Protein AF-S4GTV1-F1 (afdb_monomer_lite)

Secondary structure (DSSP, 8-state):
---------SS-SS-PPPS----------SEE--TT-SS-EE-HHHHHHHHHHHHHHHHHHHHHHHT--GGG-S------SSHHHHHHHHHHHHHHHS----SSS-------S-PPPHHHHHHHHHHHHHHHHHHHHH---TTHHHHHHHHHHHHHHHHHHS-SS--------------------------TT--

Structure (mmCIF, N/CA/C/O backbone):
data_AF-S4GTV1-F1
#
_entry.id   AF-S4GTV1-F1
#
loop_
_atom_site.group_PDB
_atom_site.id
_atom_site.type_symbol
_atom_site.label_atom_id
_atom_site.label_alt_id
_atom_site.label_comp_id
_atom_site.label_asym_id
_atom_site.label_entity_id
_atom_site.label_seq_id
_atom_site.pdbx_PDB_ins_code
_atom_site.Cartn_x
_atom_site.Cartn_y
_atom_site.Cartn_z
_atom_site.occupancy
_atom_site.B_iso_or_equiv
_atom_site.auth_seq_id
_atom_site.auth_comp_id
_atom_site.auth_asym_id
_atom_site.auth_atom_id
_atom_site.pdbx_PDB_model_num
ATOM 1 N N . ALA A 1 1 ? 9.821 -15.023 -3.460 1.00 81.94 1 ALA A N 1
ATOM 2 C CA . ALA A 1 1 ? 8.689 -15.322 -4.367 1.00 81.94 1 ALA A CA 1
ATOM 3 C C . ALA A 1 1 ? 7.619 -16.058 -3.576 1.00 81.94 1 ALA A C 1
ATOM 5 O O . ALA A 1 1 ? 7.978 -16.842 -2.707 1.00 81.94 1 ALA A O 1
ATOM 6 N N . GLY A 1 2 ? 6.341 -15.798 -3.843 1.00 91.31 2 GLY A N 1
ATOM 7 C CA . GLY A 1 2 ? 5.223 -16.371 -3.095 1.00 91.31 2 GLY A CA 1
ATOM 8 C C . GLY A 1 2 ? 3.892 -16.066 -3.776 1.00 91.31 2 GLY A C 1
ATOM 9 O O . GLY A 1 2 ? 3.866 -15.358 -4.782 1.00 91.31 2 GLY A O 1
ATOM 10 N N . ALA A 1 3 ? 2.810 -16.613 -3.232 1.00 94.94 3 ALA A N 1
ATOM 11 C CA . ALA A 1 3 ? 1.454 -16.414 -3.725 1.00 94.94 3 ALA A CA 1
ATOM 12 C C . ALA A 1 3 ? 0.484 -16.288 -2.546 1.00 94.94 3 ALA A C 1
ATOM 14 O O . ALA A 1 3 ? 0.717 -16.867 -1.486 1.00 94.94 3 ALA A O 1
ATOM 15 N N . VAL A 1 4 ? -0.607 -15.556 -2.761 1.00 94.94 4 VAL A N 1
ATOM 16 C CA . VAL A 1 4 ? -1.732 -15.458 -1.829 1.00 94.94 4 VAL A CA 1
ATOM 17 C C . VAL A 1 4 ? -2.981 -15.940 -2.557 1.00 94.94 4 VAL A C 1
ATOM 19 O O . VAL A 1 4 ? -3.227 -15.538 -3.693 1.00 94.94 4 VAL A O 1
ATOM 22 N N . ALA A 1 5 ? -3.753 -16.812 -1.913 1.00 96.25 5 ALA A N 1
ATOM 23 C CA . ALA A 1 5 ? -5.043 -17.273 -2.407 1.00 96.25 5 ALA A CA 1
ATOM 24 C C . ALA A 1 5 ? -6.154 -16.685 -1.533 1.00 96.25 5 ALA A C 1
ATOM 26 O O . ALA A 1 5 ? -6.068 -16.742 -0.308 1.00 96.25 5 ALA A O 1
ATOM 27 N N . MET A 1 6 ? -7.191 -16.135 -2.163 1.00 94.69 6 MET A N 1
ATOM 28 C CA . MET A 1 6 ? -8.341 -15.545 -1.476 1.00 94.69 6 MET A CA 1
ATOM 29 C C . MET A 1 6 ? -9.624 -16.257 -1.891 1.00 94.69 6 MET A C 1
ATOM 31 O O . MET A 1 6 ? -9.857 -16.480 -3.080 1.00 94.69 6 MET A O 1
ATOM 35 N N . LEU A 1 7 ? -10.463 -16.591 -0.911 1.00 96.62 7 LEU A N 1
ATOM 36 C CA . LEU A 1 7 ? -11.828 -17.045 -1.152 1.00 96.62 7 LEU A CA 1
ATOM 37 C C . LEU A 1 7 ? -12.752 -15.826 -1.185 1.00 96.62 7 LEU A C 1
ATOM 39 O O . LEU A 1 7 ? -12.848 -15.104 -0.196 1.00 96.62 7 LEU A O 1
ATOM 43 N N . VAL A 1 8 ? -13.444 -15.629 -2.305 1.00 95.94 8 VAL A N 1
ATOM 44 C CA . VAL A 1 8 ? -14.457 -14.580 -2.466 1.00 95.94 8 VAL A CA 1
ATOM 45 C C . VAL A 1 8 ? -15.837 -15.218 -2.352 1.00 95.94 8 VAL A C 1
ATOM 47 O O . VAL A 1 8 ? -16.123 -16.208 -3.026 1.00 95.94 8 VAL A O 1
ATOM 50 N N . SER A 1 9 ? -16.686 -14.669 -1.487 1.00 96.19 9 SER A N 1
ATOM 51 C CA . SER A 1 9 ? -18.029 -15.188 -1.215 1.00 96.19 9 SER A CA 1
ATOM 52 C C . SER A 1 9 ? -18.996 -14.067 -0.850 1.00 96.19 9 SER A C 1
ATOM 54 O O . SER A 1 9 ? -18.567 -13.054 -0.308 1.00 96.19 9 SER A O 1
ATOM 56 N N . GLU A 1 10 ? -20.295 -14.295 -1.056 1.00 96.00 10 GLU A N 1
ATOM 57 C CA . GLU A 1 10 ? -21.376 -13.366 -0.674 1.00 96.00 10 GLU A CA 1
ATOM 58 C C . GLU A 1 10 ? -21.410 -13.059 0.833 1.00 96.00 10 GLU A C 1
ATOM 60 O O . GLU A 1 10 ? -21.752 -11.949 1.219 1.00 96.00 10 GLU A O 1
ATOM 65 N N . ASN A 1 11 ? -20.990 -14.012 1.674 1.00 95.38 11 ASN A N 1
ATOM 66 C CA . ASN A 1 11 ? -20.880 -13.850 3.127 1.00 95.38 11 ASN A CA 1
ATOM 67 C C . ASN A 1 11 ? -19.397 -13.758 3.543 1.00 95.38 11 ASN A C 1
ATOM 69 O O . ASN A 1 11 ? -18.827 -14.769 3.976 1.00 95.38 11 ASN A O 1
ATOM 73 N N . PRO A 1 12 ? -18.722 -12.608 3.347 1.00 94.94 12 PRO A N 1
ATOM 74 C CA . PRO A 1 12 ? -17.320 -12.455 3.717 1.00 94.94 12 PRO A CA 1
ATOM 75 C C . PRO A 1 12 ? -17.143 -12.561 5.237 1.00 94.94 12 PRO A C 1
ATOM 77 O O . PRO A 1 12 ? -17.911 -11.990 6.001 1.00 94.94 12 PRO A O 1
ATOM 80 N N . ARG A 1 13 ? -16.110 -13.288 5.682 1.00 92.25 13 ARG A N 1
ATOM 81 C CA . ARG A 1 13 ? -15.786 -13.470 7.116 1.00 92.25 13 ARG A CA 1
ATOM 82 C C . ARG A 1 13 ? -14.584 -12.662 7.600 1.00 92.25 13 ARG A C 1
ATOM 84 O O . ARG A 1 13 ? -14.262 -12.710 8.776 1.00 92.25 13 ARG A O 1
ATOM 91 N N . VAL A 1 14 ? -13.865 -12.031 6.675 1.00 90.38 14 VAL A N 1
ATOM 92 C CA . VAL A 1 14 ? -12.590 -11.356 6.960 1.00 90.38 14 VAL A CA 1
ATOM 93 C C . VAL A 1 14 ? -12.662 -9.892 6.560 1.00 90.38 14 VAL A C 1
ATOM 95 O O . VAL A 1 14 ? -12.358 -9.024 7.362 1.00 90.38 14 VAL A O 1
ATOM 98 N N . LEU A 1 15 ? -13.059 -9.621 5.316 1.00 90.19 15 LEU A N 1
ATOM 99 C CA . LEU A 1 15 ? -13.106 -8.273 4.768 1.00 90.19 15 LEU A CA 1
ATOM 100 C C . LEU A 1 15 ? -14.311 -8.144 3.840 1.00 90.19 15 LEU A C 1
ATOM 102 O O . LEU A 1 15 ? -14.449 -8.930 2.898 1.00 90.19 15 LEU A O 1
ATOM 106 N N . GLN A 1 16 ? -15.149 -7.143 4.093 1.00 94.12 16 GLN A N 1
ATOM 107 C CA . GLN A 1 16 ? -16.155 -6.677 3.148 1.00 94.12 16 GLN A CA 1
ATOM 108 C C . GLN A 1 16 ? -15.535 -5.609 2.240 1.00 94.12 16 GLN A C 1
ATOM 110 O O . GLN A 1 16 ? -14.774 -4.762 2.697 1.00 94.12 16 GLN A O 1
ATOM 115 N N . ILE A 1 17 ? -15.837 -5.670 0.943 1.00 91.31 17 ILE A N 1
ATOM 116 C CA . ILE A 1 17 ? -15.385 -4.669 -0.027 1.00 91.31 17 ILE A CA 1
ATOM 117 C C . ILE A 1 17 ? -16.511 -3.654 -0.216 1.00 91.31 17 ILE A C 1
ATOM 119 O O . ILE A 1 17 ? -17.622 -4.030 -0.598 1.00 91.31 17 ILE A O 1
ATOM 123 N N . ASN A 1 18 ? -16.215 -2.385 0.045 1.00 92.44 18 ASN A N 1
ATOM 124 C CA . ASN A 1 18 ? -17.139 -1.278 -0.163 1.00 92.44 18 ASN A CA 1
ATOM 125 C C . ASN A 1 18 ? -17.172 -0.838 -1.635 1.00 92.44 18 ASN A C 1
ATOM 127 O O . ASN A 1 18 ? -16.291 -1.164 -2.432 1.00 92.44 18 ASN A O 1
ATOM 131 N N . ASN A 1 19 ? -18.211 -0.085 -2.003 1.00 93.12 19 ASN A N 1
ATOM 132 C CA . ASN A 1 19 ? -18.378 0.478 -3.345 1.00 93.12 19 ASN A CA 1
ATOM 133 C C . ASN A 1 19 ? -17.973 1.965 -3.392 1.00 93.12 19 ASN A C 1
ATOM 135 O O . ASN A 1 19 ? -18.730 2.802 -3.876 1.00 93.12 19 ASN A O 1
ATOM 139 N N . ASP A 1 20 ? -16.799 2.279 -2.847 1.00 93.62 20 ASP A N 1
ATOM 140 C CA . ASP A 1 20 ? -16.247 3.629 -2.628 1.00 93.62 20 ASP A CA 1
ATOM 141 C C . ASP A 1 20 ? -14.838 3.799 -3.240 1.00 93.62 20 ASP A C 1
ATOM 143 O O . ASP A 1 20 ? -14.109 4.752 -2.953 1.00 93.62 20 ASP A O 1
ATOM 147 N N . SER A 1 21 ? -14.431 2.859 -4.102 1.00 92.06 21 SER A N 1
ATOM 148 C CA . SER A 1 21 ? -13.063 2.778 -4.608 1.00 92.06 21 SER A CA 1
ATOM 149 C C . SER A 1 21 ? -12.688 3.962 -5.501 1.00 92.06 21 SER A C 1
ATOM 151 O O . SER A 1 21 ? -13.352 4.236 -6.505 1.00 92.06 21 SER A O 1
ATOM 153 N N . VAL A 1 22 ? -11.534 4.567 -5.219 1.00 94.75 22 VAL A N 1
ATOM 154 C CA . VAL A 1 22 ? -10.923 5.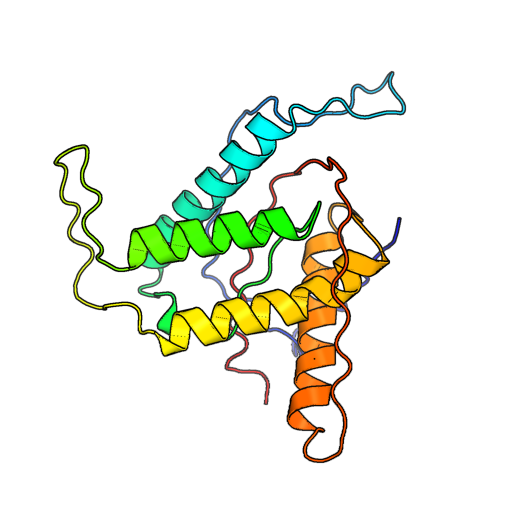609 -6.047 1.00 94.75 22 VAL A CA 1
ATOM 155 C C . VAL A 1 22 ? -9.672 5.080 -6.737 1.00 94.75 22 VAL A C 1
ATOM 157 O O . VAL A 1 22 ? -8.807 4.465 -6.118 1.00 94.75 22 VAL A O 1
ATOM 160 N N . VAL A 1 23 ? -9.551 5.360 -8.037 1.00 94.25 23 VAL A N 1
ATOM 161 C CA . VAL A 1 23 ? -8.440 4.885 -8.872 1.00 94.25 23 VAL A CA 1
ATOM 162 C C . VAL A 1 23 ? -7.716 6.054 -9.535 1.00 94.25 23 VAL A C 1
ATOM 164 O O . VAL A 1 23 ? -8.338 7.016 -10.001 1.00 94.25 23 VAL A O 1
ATOM 167 N N . LYS A 1 24 ? -6.388 5.934 -9.625 1.00 92.88 24 LYS A N 1
ATOM 168 C CA . LYS A 1 24 ? -5.514 6.796 -10.422 1.00 92.88 24 LYS A CA 1
ATOM 169 C C . LYS A 1 24 ? -4.574 5.937 -11.264 1.00 92.88 24 LYS A C 1
ATOM 171 O O . LYS A 1 24 ? -3.990 4.984 -10.764 1.00 92.88 24 LYS A O 1
ATOM 176 N N . SER A 1 25 ? -4.402 6.306 -12.530 1.00 94.56 25 SER A N 1
ATOM 177 C CA . SER A 1 25 ? -3.405 5.719 -13.427 1.00 94.56 25 SER A CA 1
ATOM 178 C C . SER A 1 25 ? -2.636 6.823 -14.149 1.00 94.56 25 SER A C 1
ATOM 180 O O . SER A 1 25 ? -3.157 7.918 -14.365 1.00 94.56 25 SER A O 1
ATOM 182 N N . ALA A 1 26 ? -1.374 6.554 -14.475 1.00 91.88 26 ALA A N 1
ATOM 183 C CA . ALA A 1 26 ? -0.526 7.467 -15.229 1.00 91.88 26 ALA A CA 1
ATOM 184 C C . ALA A 1 26 ? 0.495 6.678 -16.052 1.00 91.88 26 ALA A C 1
ATOM 186 O O . ALA A 1 26 ? 0.974 5.629 -15.622 1.00 91.88 26 ALA A O 1
ATOM 187 N N . GLU A 1 27 ? 0.853 7.204 -17.220 1.00 94.75 27 GLU A N 1
ATOM 188 C CA . GLU A 1 27 ? 1.947 6.665 -18.020 1.00 94.75 27 GLU A CA 1
ATOM 189 C C . GLU A 1 27 ? 3.284 7.118 -17.423 1.00 94.75 27 GLU A C 1
ATOM 191 O O . GLU A 1 27 ? 3.710 8.262 -17.589 1.00 94.75 27 GLU A O 1
ATOM 196 N N . ILE A 1 28 ? 3.942 6.217 -16.695 1.00 92.75 28 ILE A N 1
ATOM 197 C CA . ILE A 1 28 ? 5.240 6.466 -16.072 1.00 92.75 28 ILE A CA 1
ATOM 198 C C . ILE A 1 28 ? 6.225 5.353 -16.431 1.00 92.75 28 ILE A C 1
ATOM 200 O O . ILE A 1 28 ? 5.877 4.181 -16.513 1.00 92.75 28 ILE A O 1
ATOM 204 N N . GLN A 1 29 ? 7.482 5.731 -16.663 1.00 92.19 29 GLN A N 1
ATOM 205 C CA . GLN A 1 29 ? 8.577 4.798 -16.946 1.00 92.19 29 GLN A CA 1
ATOM 206 C C . GLN A 1 29 ? 9.471 4.654 -15.715 1.00 92.19 29 GLN A C 1
ATOM 208 O O . GLN A 1 29 ? 10.645 5.037 -15.722 1.00 92.19 29 GLN A O 1
ATOM 213 N N . ASP A 1 30 ? 8.895 4.183 -14.617 1.00 93.81 30 ASP A N 1
ATOM 214 C CA . ASP A 1 30 ? 9.596 3.991 -13.352 1.00 93.81 30 ASP A CA 1
ATOM 215 C C . ASP A 1 30 ? 10.053 2.538 -13.155 1.00 93.81 30 ASP A C 1
ATOM 217 O O . ASP A 1 30 ? 11.172 2.315 -12.682 1.00 93.81 30 ASP A O 1
ATOM 221 N N . PHE A 1 31 ? 9.242 1.571 -13.591 1.00 92.56 31 PHE A N 1
ATOM 222 C CA . PHE A 1 31 ? 9.540 0.144 -13.551 1.00 92.56 31 PHE A CA 1
ATOM 223 C C . PHE A 1 31 ? 8.939 -0.605 -14.741 1.00 92.56 31 PHE A C 1
ATOM 225 O O . PHE A 1 31 ? 7.742 -0.533 -14.999 1.00 92.56 31 PHE A O 1
ATOM 232 N N . TRP A 1 32 ? 9.759 -1.359 -15.472 1.00 93.94 32 TRP A N 1
ATOM 233 C CA . TRP A 1 32 ? 9.279 -2.196 -16.572 1.00 93.94 32 TRP A CA 1
ATOM 234 C C . TRP A 1 32 ? 10.237 -3.353 -16.846 1.00 93.94 32 TRP A C 1
ATOM 236 O O . TRP A 1 32 ? 11.425 -3.294 -16.533 1.00 93.94 32 TRP A O 1
ATOM 246 N N . ARG A 1 33 ? 9.734 -4.419 -17.472 1.00 95.31 33 ARG A N 1
ATOM 247 C CA . ARG A 1 33 ? 10.559 -5.546 -17.919 1.00 95.31 33 ARG A CA 1
ATOM 248 C C . ARG A 1 33 ? 10.321 -5.811 -19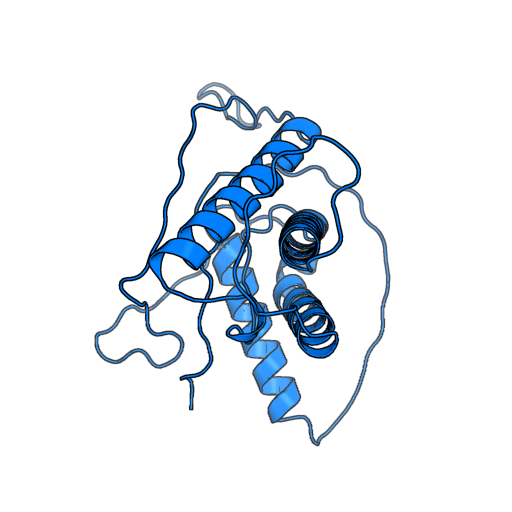.404 1.00 95.31 33 ARG A C 1
ATOM 250 O O . ARG A 1 33 ? 9.279 -6.366 -19.751 1.00 95.31 33 ARG A O 1
ATOM 257 N N . PRO A 1 34 ? 11.262 -5.440 -20.289 1.00 94.88 34 PRO A N 1
ATOM 258 C CA . PRO A 1 34 ? 11.183 -5.812 -21.695 1.00 94.88 34 PRO A CA 1
ATOM 259 C C . PRO A 1 34 ? 11.124 -7.335 -21.867 1.00 94.88 34 PRO A C 1
ATOM 261 O O . PRO A 1 34 ? 11.751 -8.081 -21.117 1.00 94.88 34 PRO A O 1
ATOM 264 N N . VAL A 1 35 ? 10.409 -7.804 -22.891 1.00 94.44 35 VAL A N 1
ATOM 265 C CA . VAL A 1 35 ? 10.146 -9.242 -23.110 1.00 94.44 35 VAL A CA 1
ATOM 266 C C . VAL A 1 35 ? 11.435 -10.058 -23.293 1.00 94.44 35 VAL A C 1
ATOM 268 O O . VAL A 1 35 ? 11.491 -11.227 -22.925 1.00 94.44 35 VAL A O 1
ATOM 271 N N . TYR A 1 36 ? 12.486 -9.424 -23.816 1.00 93.25 36 TYR A N 1
ATOM 272 C CA . TYR A 1 36 ? 13.800 -10.018 -24.072 1.00 93.25 36 TYR A CA 1
ATOM 273 C C . TYR A 1 36 ? 14.765 -9.955 -22.873 1.00 93.25 36 TYR A C 1
ATOM 275 O O . TYR A 1 36 ? 15.923 -10.344 -23.006 1.00 93.25 36 TYR A O 1
ATOM 283 N N . GLN A 1 37 ? 14.329 -9.455 -21.711 1.00 94.50 37 GLN A N 1
ATOM 284 C CA . GLN A 1 37 ? 15.135 -9.414 -20.489 1.00 94.50 37 GLN A CA 1
ATOM 285 C C . GLN A 1 37 ? 14.492 -10.255 -19.384 1.00 94.50 37 GLN A C 1
ATOM 287 O O . GLN A 1 37 ? 13.291 -10.170 -19.122 1.00 94.50 37 GLN A O 1
ATOM 292 N N . SER A 1 38 ? 15.304 -11.065 -18.704 1.00 91.25 38 SER A N 1
ATOM 293 C CA . SER A 1 38 ? 14.888 -11.815 -17.511 1.00 91.25 38 SER A CA 1
ATOM 294 C C . SER A 1 38 ? 14.840 -10.939 -16.257 1.00 91.25 38 SER A C 1
ATOM 296 O O . SER A 1 38 ? 14.119 -11.259 -15.316 1.00 91.25 38 SER A O 1
ATOM 298 N N . THR A 1 39 ? 15.562 -9.819 -16.254 1.00 93.06 39 THR A N 1
ATOM 299 C CA . THR A 1 39 ? 15.601 -8.839 -15.167 1.00 93.06 39 THR A CA 1
ATOM 300 C C . THR A 1 39 ? 14.820 -7.584 -15.540 1.00 93.06 39 THR A C 1
ATOM 302 O O . THR A 1 39 ? 14.758 -7.190 -16.703 1.00 93.06 39 THR A O 1
ATOM 305 N N . ALA A 1 40 ? 14.184 -6.966 -14.547 1.00 91.81 40 ALA A N 1
ATOM 306 C CA . ALA A 1 40 ? 13.454 -5.722 -14.741 1.00 91.81 40 ALA A CA 1
ATOM 307 C C . ALA A 1 40 ? 14.386 -4.502 -14.693 1.00 91.81 40 ALA A C 1
ATOM 309 O O . ALA A 1 40 ? 15.416 -4.512 -14.017 1.00 91.81 40 ALA A O 1
ATOM 310 N N . LEU A 1 41 ? 13.989 -3.441 -15.389 1.00 92.44 41 LEU A N 1
ATOM 311 C CA . LEU A 1 41 ? 14.616 -2.127 -15.351 1.00 92.44 41 LEU A CA 1
ATOM 312 C C . LEU A 1 41 ? 13.848 -1.251 -14.359 1.00 92.44 41 LEU A C 1
ATOM 314 O O . LEU A 1 41 ? 12.620 -1.186 -14.402 1.00 92.44 41 LEU A O 1
ATOM 318 N N . ALA A 1 42 ? 14.572 -0.588 -13.456 1.00 91.25 42 ALA A N 1
ATOM 319 C CA . ALA A 1 42 ? 13.976 0.191 -12.376 1.00 91.25 42 ALA A CA 1
ATOM 320 C C . ALA A 1 42 ? 14.684 1.534 -12.180 1.00 91.25 42 ALA A C 1
ATOM 322 O O . ALA A 1 42 ? 15.909 1.607 -12.076 1.00 91.25 42 ALA A O 1
ATOM 323 N N . ARG A 1 43 ? 13.896 2.601 -12.035 1.00 92.88 43 ARG A N 1
ATOM 324 C CA . ARG A 1 43 ? 14.343 3.920 -11.577 1.00 92.88 43 ARG A CA 1
ATOM 325 C C . ARG A 1 43 ? 13.917 4.114 -10.123 1.00 92.88 43 ARG A C 1
ATOM 327 O O . ARG A 1 43 ? 13.018 4.895 -9.840 1.00 92.88 43 ARG A O 1
ATOM 334 N N . GLY A 1 44 ? 14.559 3.406 -9.189 1.00 89.88 44 GLY A N 1
ATOM 335 C CA . GLY A 1 44 ? 14.073 3.247 -7.805 1.00 89.88 44 GLY A CA 1
ATOM 336 C C . GLY A 1 44 ? 13.694 4.543 -7.067 1.00 89.88 44 GLY A C 1
ATOM 337 O O . GLY A 1 44 ? 12.634 4.602 -6.444 1.00 89.88 44 GLY A O 1
ATOM 338 N N . LYS A 1 45 ? 14.507 5.609 -7.174 1.00 91.69 45 LYS A N 1
ATOM 339 C CA . LYS A 1 45 ? 14.176 6.922 -6.577 1.00 91.69 45 LYS A CA 1
ATOM 340 C C . LYS A 1 45 ? 12.904 7.516 -7.186 1.00 91.69 45 LYS A C 1
ATOM 342 O O . LYS A 1 45 ? 11.980 7.848 -6.455 1.00 91.69 45 LYS A O 1
ATOM 347 N N . PHE A 1 46 ? 12.843 7.561 -8.516 1.00 93.81 46 PHE A N 1
ATOM 348 C CA . PHE A 1 46 ? 11.687 8.067 -9.251 1.00 93.81 46 PHE A CA 1
ATOM 349 C C . PHE A 1 46 ? 10.426 7.236 -8.969 1.00 93.81 46 PHE A C 1
ATOM 351 O O . PHE A 1 46 ? 9.386 7.809 -8.678 1.00 93.81 46 PHE A O 1
ATOM 358 N N . SER A 1 47 ? 10.531 5.903 -8.944 1.00 92.62 47 SER A N 1
ATOM 359 C CA . SER A 1 47 ? 9.429 4.994 -8.584 1.00 92.62 47 SER A CA 1
ATOM 360 C C . SER A 1 47 ? 8.906 5.260 -7.167 1.00 92.62 47 SER A C 1
ATOM 362 O O . SER A 1 47 ? 7.701 5.308 -6.935 1.00 92.62 47 SER A O 1
ATOM 364 N N . THR A 1 48 ? 9.808 5.548 -6.222 1.00 93.00 48 THR A N 1
ATOM 365 C CA . THR A 1 48 ? 9.425 5.921 -4.851 1.00 93.00 48 THR A CA 1
ATOM 366 C C . THR A 1 48 ? 8.680 7.253 -4.798 1.00 93.00 48 THR A C 1
ATOM 368 O O . THR A 1 48 ? 7.667 7.357 -4.112 1.00 93.00 48 THR A O 1
ATOM 371 N N . GLU A 1 49 ? 9.154 8.263 -5.526 1.00 94.62 49 GLU A N 1
ATO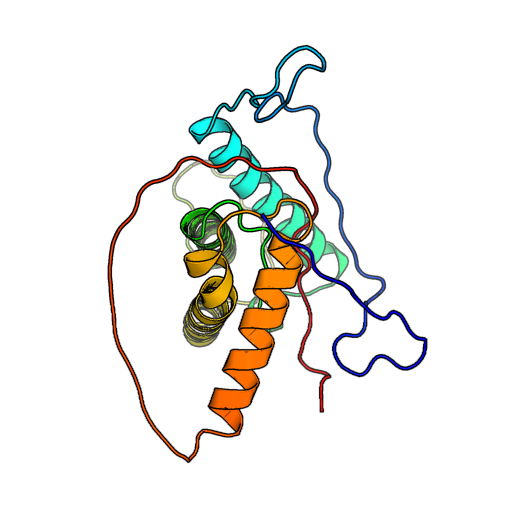M 372 C CA . GLU A 1 49 ? 8.489 9.567 -5.610 1.00 94.62 49 GLU A CA 1
ATOM 373 C C . GLU A 1 49 ? 7.105 9.465 -6.259 1.00 94.62 49 GLU A C 1
ATOM 375 O O . GLU A 1 49 ? 6.153 10.044 -5.742 1.00 94.62 49 GLU A O 1
ATOM 380 N N . GLN A 1 50 ? 6.977 8.713 -7.359 1.00 95.00 50 GLN A N 1
ATOM 381 C CA . GLN A 1 50 ? 5.691 8.522 -8.034 1.00 95.00 50 GLN A CA 1
ATOM 382 C C . GLN A 1 50 ? 4.686 7.791 -7.146 1.00 95.00 50 GLN A C 1
ATOM 384 O O . GLN A 1 50 ? 3.535 8.203 -7.086 1.00 95.00 50 GLN A O 1
ATOM 389 N N . TYR A 1 51 ? 5.114 6.769 -6.404 1.00 94.81 51 TYR A N 1
ATOM 390 C CA . TYR A 1 51 ? 4.235 6.056 -5.477 1.00 94.81 51 TYR A CA 1
ATOM 391 C C . TYR A 1 51 ? 3.703 6.943 -4.351 1.00 94.81 51 TYR A C 1
ATOM 393 O O . TYR A 1 51 ? 2.513 6.900 -4.060 1.00 94.81 51 TYR A O 1
ATOM 401 N N . ILE A 1 52 ? 4.567 7.755 -3.725 1.00 95.25 52 ILE A N 1
ATOM 402 C CA . ILE A 1 52 ? 4.142 8.674 -2.657 1.00 95.25 52 ILE A CA 1
ATOM 403 C C . ILE A 1 52 ? 3.132 9.681 -3.214 1.00 95.25 52 ILE A C 1
ATOM 405 O O . ILE A 1 52 ? 2.074 9.857 -2.623 1.00 95.25 52 ILE A O 1
ATOM 409 N N . ARG A 1 53 ? 3.418 10.276 -4.382 1.00 95.31 53 ARG A N 1
ATOM 410 C CA . ARG A 1 53 ? 2.497 11.213 -5.047 1.00 95.31 53 ARG A CA 1
ATOM 411 C C . ARG A 1 53 ? 1.158 10.554 -5.368 1.00 95.31 53 ARG A C 1
ATOM 413 O O . ARG A 1 53 ? 0.125 11.070 -4.971 1.00 95.31 53 ARG A O 1
ATOM 420 N N . MET A 1 54 ? 1.178 9.384 -6.011 1.00 95.62 54 MET A N 1
ATOM 421 C CA . MET A 1 54 ? -0.040 8.636 -6.336 1.00 95.62 54 MET A CA 1
ATOM 422 C C . MET A 1 54 ? -0.864 8.307 -5.092 1.00 95.62 54 MET A C 1
ATOM 424 O O . MET A 1 54 ? -2.083 8.420 -5.150 1.00 95.62 54 MET A O 1
ATOM 428 N N . PHE A 1 55 ? -0.220 7.930 -3.984 1.00 96.38 55 PHE A N 1
ATOM 429 C CA . PHE A 1 55 ? -0.912 7.703 -2.719 1.00 96.38 55 PHE A CA 1
ATOM 430 C C . PHE A 1 55 ? -1.593 8.979 -2.211 1.00 96.38 55 PHE A C 1
ATOM 432 O O . PHE A 1 55 ? -2.792 8.936 -1.952 1.00 96.38 55 PHE A O 1
ATOM 439 N N . CYS A 1 56 ? -0.874 10.103 -2.119 1.00 95.44 56 CYS A N 1
ATOM 440 C CA . CYS A 1 56 ? -1.453 11.376 -1.674 1.00 95.44 56 CYS A CA 1
ATOM 441 C C . CYS A 1 56 ? -2.619 11.816 -2.574 1.00 95.44 56 CYS A C 1
ATOM 443 O O . CYS A 1 56 ? -3.680 12.178 -2.076 1.00 95.44 56 CYS A O 1
ATOM 445 N N . ASP A 1 57 ? -2.464 11.699 -3.895 1.00 95.31 57 ASP A N 1
ATOM 446 C CA . ASP A 1 57 ? -3.499 12.061 -4.867 1.00 95.31 57 ASP A CA 1
ATOM 447 C C . ASP A 1 57 ? -4.761 11.190 -4.737 1.00 95.31 57 ASP A C 1
ATOM 449 O O . ASP A 1 57 ? -5.885 11.694 -4.777 1.00 95.31 57 ASP A O 1
ATOM 453 N N . VAL A 1 58 ? -4.588 9.867 -4.607 1.00 96.31 58 VAL A N 1
ATOM 454 C CA . VAL A 1 58 ? -5.704 8.927 -4.415 1.00 96.31 58 VAL A CA 1
ATOM 455 C C . VAL A 1 58 ? -6.376 9.177 -3.074 1.00 96.31 58 VAL A C 1
ATOM 457 O O . VAL A 1 58 ? -7.601 9.198 -3.019 1.00 96.31 58 VAL A O 1
ATOM 460 N N . TRP A 1 59 ? -5.597 9.412 -2.018 1.00 95.81 59 TRP A N 1
ATOM 461 C CA . TRP A 1 59 ? -6.119 9.708 -0.691 1.00 95.81 59 TRP A CA 1
ATOM 462 C C . TRP A 1 59 ? -6.942 10.996 -0.673 1.00 95.81 59 TRP A C 1
ATOM 464 O O . TRP A 1 59 ? -8.070 10.991 -0.192 1.00 95.81 59 TRP A O 1
ATOM 474 N N . GLN A 1 60 ? -6.417 12.084 -1.244 1.00 93.62 60 GLN A N 1
ATOM 475 C CA . GLN A 1 60 ? -7.127 13.360 -1.326 1.00 93.62 60 GLN A CA 1
ATOM 476 C C . GLN A 1 60 ? -8.460 13.201 -2.061 1.00 93.62 60 GLN A C 1
ATOM 478 O O . GLN A 1 60 ? -9.488 13.698 -1.606 1.00 93.62 60 GLN A O 1
ATOM 483 N N . LYS A 1 61 ? -8.452 12.477 -3.184 1.00 94.38 61 LYS A N 1
ATOM 484 C CA . LYS A 1 61 ? -9.666 12.214 -3.952 1.00 94.38 61 LYS A CA 1
ATOM 485 C C . LYS A 1 61 ? -10.651 11.321 -3.187 1.00 94.38 61 LYS A C 1
ATOM 487 O O . LYS A 1 61 ? -11.831 11.639 -3.153 1.00 94.38 61 LYS A O 1
ATOM 492 N N . TYR A 1 62 ? -10.178 10.254 -2.541 1.00 95.62 62 TYR A N 1
ATOM 493 C CA . TYR A 1 62 ? -11.005 9.373 -1.710 1.00 95.62 62 TYR A CA 1
ATOM 494 C C . TYR A 1 62 ? -11.658 10.127 -0.548 1.00 95.62 62 TYR A C 1
ATOM 496 O O . TYR A 1 62 ? -12.855 9.978 -0.317 1.00 95.62 62 TYR A O 1
ATOM 504 N N . SER A 1 63 ? -10.884 10.962 0.146 1.00 91.88 63 SER A N 1
ATOM 505 C CA . SER A 1 63 ? -11.366 11.794 1.247 1.00 91.88 63 SER A CA 1
ATOM 506 C C . SER A 1 63 ? -12.459 12.759 0.779 1.00 91.88 63 SER A C 1
ATOM 508 O O . SER A 1 63 ? -13.511 12.840 1.405 1.00 91.88 63 SER A O 1
ATOM 510 N N . ALA A 1 64 ? -12.261 13.413 -0.370 1.00 91.94 64 ALA A N 1
ATOM 511 C CA . ALA A 1 64 ? -13.235 14.344 -0.935 1.00 91.94 64 ALA A CA 1
ATOM 512 C C . ALA A 1 64 ? -14.518 13.670 -1.463 1.00 91.94 64 ALA A C 1
ATOM 514 O O . ALA A 1 64 ? -15.587 14.270 -1.393 1.00 91.94 64 ALA A O 1
ATOM 515 N N . GLU A 1 65 ? -14.426 12.459 -2.024 1.00 93.44 65 GLU A N 1
ATOM 516 C CA . GLU A 1 65 ? -15.580 11.753 -2.605 1.00 93.44 65 GLU A CA 1
ATOM 517 C C . GLU A 1 65 ? -16.428 11.020 -1.558 1.00 93.44 65 GLU A C 1
ATOM 519 O O . GLU A 1 65 ? -17.636 10.885 -1.754 1.00 93.44 65 GLU A O 1
ATOM 524 N N . ASN A 1 66 ? -15.820 10.577 -0.454 1.00 92.06 66 ASN A N 1
ATOM 525 C CA . ASN A 1 66 ? -16.477 9.719 0.535 1.00 92.06 66 ASN A CA 1
ATOM 526 C C . ASN A 1 66 ? -16.643 10.357 1.926 1.00 92.06 66 ASN A C 1
ATOM 528 O O . ASN A 1 66 ? -17.173 9.701 2.815 1.00 92.06 66 ASN A O 1
ATOM 532 N N . ASP A 1 67 ? -16.207 11.609 2.118 1.00 91.06 67 ASP A N 1
ATOM 533 C CA . ASP A 1 67 ? -16.287 12.340 3.398 1.00 91.06 67 ASP A CA 1
ATOM 534 C C . ASP A 1 67 ? -15.592 11.610 4.566 1.00 91.06 67 ASP A C 1
ATOM 536 O O . ASP A 1 67 ? -16.031 11.630 5.713 1.00 91.06 67 ASP A O 1
ATOM 540 N N . TYR A 1 68 ? -14.477 10.943 4.255 1.00 90.75 68 TYR A N 1
ATOM 541 C CA . TYR A 1 68 ? -13.634 10.248 5.226 1.00 90.75 68 TYR A CA 1
ATOM 542 C C . TYR A 1 68 ? -12.305 10.968 5.425 1.00 90.75 68 TYR A C 1
ATOM 544 O O . TYR A 1 68 ? -11.746 11.573 4.509 1.00 90.75 68 TYR A O 1
ATOM 552 N N . ASN A 1 69 ? -11.737 10.830 6.615 1.00 92.44 69 ASN A N 1
ATOM 553 C CA . ASN A 1 69 ? -10.402 11.292 6.965 1.00 92.44 69 ASN A CA 1
ATOM 554 C C . ASN A 1 69 ? -9.615 10.177 7.680 1.00 92.44 69 ASN A C 1
ATOM 556 O O . ASN A 1 69 ? -10.118 9.088 7.935 1.00 92.44 69 ASN A O 1
ATOM 560 N N . PHE A 1 70 ? -8.346 10.430 8.013 1.00 93.38 70 PHE A N 1
ATOM 561 C CA . PHE A 1 70 ? -7.484 9.405 8.617 1.00 93.38 70 PHE A CA 1
ATOM 562 C C . PHE A 1 70 ? -7.981 8.902 9.980 1.00 93.38 70 PHE A C 1
ATOM 564 O O . PHE A 1 70 ? -7.619 7.795 10.371 1.00 93.38 70 PHE A O 1
ATOM 571 N N . ASN A 1 71 ? -8.778 9.687 10.713 1.00 92.81 71 ASN A N 1
ATOM 572 C CA . ASN A 1 71 ? -9.313 9.270 12.008 1.00 92.81 71 ASN A CA 1
ATOM 573 C C . ASN A 1 71 ? -10.336 8.133 11.872 1.00 92.81 71 ASN A C 1
ATOM 575 O O . ASN A 1 71 ? -10.493 7.370 12.821 1.00 92.81 71 ASN A O 1
ATOM 579 N N . ASP A 1 72 ? -10.972 7.999 10.706 1.00 93.19 72 ASP A N 1
ATOM 580 C CA . ASP A 1 72 ? -12.026 7.012 10.453 1.00 93.19 72 ASP A CA 1
ATOM 581 C C . ASP A 1 72 ? -11.472 5.618 10.120 1.00 93.19 72 ASP A C 1
ATOM 583 O O . ASP A 1 72 ? -12.226 4.658 9.998 1.00 93.19 72 ASP A O 1
ATOM 587 N N . PHE A 1 73 ? -10.148 5.487 9.992 1.00 93.94 73 PHE A N 1
ATOM 588 C CA . PHE A 1 73 ? -9.491 4.226 9.670 1.00 93.94 73 PHE A CA 1
ATOM 589 C C . PHE A 1 73 ? -8.785 3.629 10.886 1.00 93.94 73 PHE A C 1
ATOM 591 O O . PHE A 1 73 ? -7.987 4.281 11.568 1.00 93.94 73 PHE A O 1
ATOM 598 N N . GLU A 1 74 ? -9.018 2.335 11.103 1.00 93.44 74 GLU A N 1
ATOM 599 C CA . GLU A 1 74 ? -8.251 1.544 12.066 1.00 93.44 74 GLU A CA 1
ATOM 600 C C . GLU A 1 74 ? -6.842 1.261 11.532 1.00 93.44 74 GLU A C 1
ATOM 602 O O . GLU A 1 74 ? -5.854 1.416 12.246 1.00 93.44 74 GLU A O 1
ATOM 607 N N . ALA A 1 75 ? -6.733 0.886 10.255 1.00 95.25 75 ALA A N 1
ATOM 608 C CA . ALA A 1 75 ? -5.474 0.564 9.597 1.00 95.25 75 ALA A CA 1
ATOM 609 C C . ALA A 1 75 ? -5.535 0.863 8.094 1.00 95.25 75 ALA A C 1
ATOM 611 O O . ALA A 1 75 ? -6.602 0.884 7.489 1.00 95.25 75 ALA A O 1
ATOM 612 N N . ILE A 1 76 ? -4.367 1.042 7.470 1.00 95.88 76 ILE A N 1
ATOM 613 C CA . ILE A 1 76 ? -4.236 1.199 6.015 1.00 95.88 76 ILE A CA 1
ATOM 614 C C . ILE A 1 76 ? -3.185 0.208 5.519 1.00 95.88 76 ILE A C 1
ATOM 616 O O . ILE A 1 76 ? -2.043 0.212 5.987 1.00 95.88 76 ILE A O 1
ATOM 620 N N . CYS A 1 77 ? -3.570 -0.639 4.564 1.00 94.88 77 CYS A N 1
ATOM 621 C CA . CYS A 1 77 ? -2.675 -1.609 3.942 1.00 94.88 77 CYS A CA 1
ATOM 622 C C . CYS A 1 77 ? -2.040 -1.030 2.672 1.00 94.88 77 CYS A C 1
ATOM 624 O O . CYS A 1 77 ? -2.664 -0.295 1.909 1.00 94.88 77 CYS A O 1
ATOM 626 N N . PHE A 1 78 ? -0.784 -1.395 2.425 1.00 96.19 78 PHE A N 1
ATOM 627 C CA . PHE A 1 78 ? 0.000 -0.882 1.305 1.00 96.19 78 PHE A CA 1
ATOM 628 C C . PHE A 1 78 ? 0.559 -2.026 0.465 1.00 96.19 78 PHE A C 1
ATOM 630 O O . PHE A 1 78 ? 0.900 -3.089 0.981 1.00 96.19 78 PHE A O 1
ATOM 637 N N . HIS A 1 79 ? 0.731 -1.786 -0.834 1.00 95.06 79 HIS A N 1
ATOM 638 C CA . HIS A 1 79 ? 1.573 -2.640 -1.661 1.00 95.06 79 HIS A CA 1
ATOM 639 C C . HIS A 1 79 ? 3.046 -2.381 -1.303 1.00 95.06 79 HIS A C 1
ATOM 641 O O . HIS A 1 79 ? 3.569 -1.288 -1.519 1.00 95.06 79 HIS A O 1
ATOM 647 N N . LEU A 1 80 ? 3.721 -3.379 -0.726 1.00 90.19 80 LEU A N 1
ATOM 648 C CA . LEU A 1 80 ? 5.070 -3.216 -0.178 1.00 90.19 80 LEU A CA 1
ATOM 649 C C . LEU A 1 80 ? 6.129 -3.938 -1.025 1.00 90.19 80 LEU A C 1
ATOM 651 O O . LEU A 1 80 ? 6.432 -5.100 -0.753 1.00 90.19 80 LEU A O 1
ATOM 655 N N . PRO A 1 81 ? 6.775 -3.263 -1.997 1.00 84.00 81 PRO A N 1
ATOM 656 C CA . PRO A 1 81 ? 7.982 -3.810 -2.609 1.00 84.00 81 PRO A CA 1
ATOM 657 C C . PRO A 1 81 ? 9.138 -3.854 -1.599 1.00 84.00 81 PRO A C 1
ATOM 659 O O . PRO A 1 81 ? 9.953 -4.777 -1.619 1.00 84.00 81 PRO A O 1
ATOM 662 N N . TYR A 1 82 ? 9.178 -2.879 -0.688 1.00 87.75 82 TYR A N 1
ATOM 663 C CA . TYR A 1 82 ? 9.992 -2.856 0.521 1.00 87.75 82 TYR A CA 1
ATOM 664 C C . TYR A 1 82 ? 9.295 -2.002 1.589 1.00 87.75 82 TYR A C 1
ATOM 666 O O . TYR A 1 82 ? 8.574 -1.046 1.299 1.00 87.75 82 TYR A O 1
ATOM 674 N N . THR A 1 83 ? 9.523 -2.318 2.859 1.00 88.94 83 THR A N 1
ATOM 675 C CA . THR A 1 83 ? 8.689 -1.814 3.966 1.00 88.94 83 THR A CA 1
ATOM 676 C C . THR A 1 83 ? 8.891 -0.342 4.307 1.00 88.94 83 THR A C 1
ATOM 678 O O . THR A 1 83 ? 8.025 0.270 4.921 1.00 88.94 83 THR A O 1
ATOM 681 N N . LYS A 1 84 ? 10.002 0.281 3.901 1.00 91.75 84 LYS A N 1
ATOM 682 C CA . LYS A 1 84 ?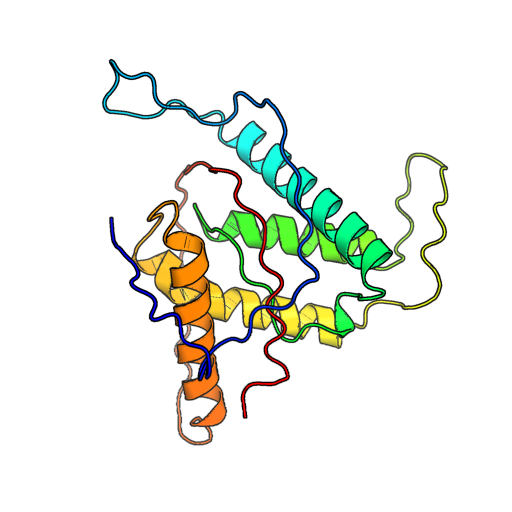 10.198 1.731 4.093 1.00 91.75 84 LYS A CA 1
ATOM 683 C C . LYS A 1 84 ? 9.349 2.572 3.139 1.00 91.75 84 LYS A C 1
ATOM 685 O O . LYS A 1 84 ? 9.170 3.759 3.389 1.00 91.75 84 LYS A O 1
ATOM 690 N N . MET A 1 85 ? 8.865 1.984 2.050 1.00 90.31 85 MET A N 1
ATOM 691 C CA . MET A 1 85 ? 8.148 2.702 1.008 1.00 90.31 85 MET A CA 1
ATOM 692 C C . MET A 1 85 ? 6.759 3.154 1.456 1.00 90.31 85 MET A C 1
ATOM 694 O O . MET A 1 85 ? 6.472 4.349 1.429 1.00 90.31 85 MET A O 1
ATOM 698 N N . GLY A 1 86 ? 5.940 2.216 1.941 1.00 92.81 86 GLY A N 1
ATOM 699 C CA . GLY A 1 86 ? 4.615 2.526 2.480 1.00 92.81 86 GLY A CA 1
ATOM 700 C C . GLY A 1 86 ? 4.687 3.478 3.674 1.00 92.81 86 GLY A C 1
ATOM 701 O O . GLY A 1 86 ? 3.885 4.395 3.764 1.00 92.81 86 GLY A O 1
ATOM 702 N N . LEU A 1 87 ? 5.726 3.371 4.513 1.00 94.94 87 LEU A N 1
ATOM 703 C CA . LEU A 1 87 ? 5.922 4.265 5.657 1.00 94.94 87 LEU A CA 1
ATOM 704 C C . LEU A 1 87 ? 6.113 5.720 5.220 1.00 94.94 87 LEU A C 1
ATOM 706 O O . LEU A 1 87 ? 5.607 6.631 5.869 1.00 94.94 87 LEU A O 1
ATOM 710 N N . LYS A 1 88 ? 6.860 5.948 4.132 1.00 95.56 88 LYS A N 1
ATOM 711 C CA . LYS A 1 88 ? 7.038 7.292 3.571 1.00 95.56 88 LYS A CA 1
ATOM 712 C C . LYS A 1 88 ? 5.727 7.834 3.007 1.00 95.56 88 LYS A C 1
ATOM 714 O O . LYS A 1 88 ? 5.429 8.994 3.250 1.00 95.56 88 LYS A O 1
ATOM 719 N N . ALA A 1 89 ? 4.961 7.000 2.303 1.00 95.56 89 ALA A N 1
ATOM 720 C CA . ALA A 1 89 ? 3.662 7.389 1.760 1.00 95.56 89 ALA A CA 1
ATOM 721 C C . ALA A 1 89 ? 2.665 7.739 2.877 1.00 95.56 89 ALA A C 1
ATOM 723 O O . ALA A 1 89 ? 2.100 8.826 2.864 1.00 95.56 89 ALA A O 1
ATOM 724 N N . LEU A 1 90 ? 2.541 6.882 3.897 1.00 96.31 90 LEU A N 1
ATOM 725 C CA . LEU A 1 90 ? 1.679 7.127 5.052 1.00 96.31 90 LEU A CA 1
ATOM 726 C C . LEU A 1 90 ? 2.065 8.422 5.778 1.00 96.31 90 LEU A C 1
ATOM 728 O O . LEU A 1 90 ? 1.202 9.242 6.065 1.00 96.31 90 LEU A O 1
ATOM 732 N N . ARG A 1 91 ? 3.360 8.648 6.043 1.00 95.62 91 ARG A N 1
ATOM 733 C CA . ARG A 1 91 ? 3.822 9.891 6.684 1.00 95.62 91 ARG A CA 1
ATOM 734 C C . ARG A 1 91 ? 3.506 11.131 5.854 1.00 95.62 91 ARG A C 1
ATOM 736 O O . ARG A 1 91 ? 3.020 12.093 6.436 1.00 95.62 91 ARG A O 1
ATOM 743 N N . ALA A 1 92 ? 3.736 11.081 4.541 1.00 95.06 92 ALA A N 1
ATOM 744 C CA . ALA A 1 92 ? 3.421 12.184 3.637 1.00 95.06 92 ALA A CA 1
ATOM 745 C C . ALA A 1 92 ? 1.921 12.516 3.662 1.00 95.06 92 ALA A C 1
ATOM 747 O O . ALA A 1 92 ? 1.561 13.661 3.908 1.00 95.06 92 ALA A O 1
ATOM 748 N N . GLY A 1 93 ? 1.048 11.508 3.539 1.00 94.31 93 GLY A N 1
ATOM 749 C CA . GLY A 1 93 ? -0.400 11.718 3.624 1.00 94.31 93 GLY A CA 1
ATOM 750 C C . GLY A 1 93 ? -0.839 12.292 4.974 1.00 94.31 93 GLY A C 1
ATOM 751 O O . GLY A 1 93 ? -1.606 13.251 5.018 1.00 94.31 93 GLY A O 1
ATOM 752 N N . LEU A 1 94 ? -0.309 11.772 6.087 1.00 93.44 94 LEU A N 1
ATOM 753 C CA . LEU A 1 94 ? -0.610 12.300 7.423 1.00 93.44 94 LEU A CA 1
ATOM 754 C C . LEU A 1 94 ? -0.122 13.747 7.603 1.00 93.44 94 LEU A C 1
ATOM 756 O O . LEU A 1 94 ? -0.780 14.526 8.283 1.00 93.44 94 LEU A O 1
ATOM 760 N N . GLU A 1 95 ? 1.034 14.105 7.040 1.00 91.56 95 GLU A N 1
ATOM 761 C CA . GLU A 1 95 ? 1.596 15.461 7.099 1.00 91.56 95 GLU A CA 1
ATOM 762 C C . GLU A 1 95 ? 0.764 16.453 6.279 1.00 91.56 95 GLU A C 1
ATOM 764 O O . GLU A 1 95 ? 0.349 17.472 6.833 1.00 91.56 95 GLU A O 1
ATOM 769 N N . GLU A 1 96 ? 0.419 16.118 5.033 1.00 88.12 96 GLU A N 1
ATOM 770 C CA . GLU A 1 96 ? -0.434 16.943 4.159 1.00 88.12 96 GLU A CA 1
ATOM 771 C C . GLU A 1 96 ? -1.825 17.208 4.757 1.00 88.12 96 GLU A C 1
ATOM 773 O O . GLU A 1 96 ? -2.419 18.256 4.514 1.00 88.12 96 GLU A O 1
ATOM 778 N N . ASN A 1 97 ? -2.334 16.287 5.582 1.00 85.75 97 ASN A N 1
ATOM 779 C CA . ASN A 1 97 ? -3.658 16.398 6.198 1.00 85.75 97 ASN A CA 1
ATOM 780 C C . ASN A 1 97 ? -3.622 16.915 7.647 1.00 85.75 97 ASN A C 1
ATOM 782 O O . ASN A 1 97 ? -4.667 17.176 8.235 1.00 85.75 97 ASN A O 1
ATOM 786 N N . SER A 1 98 ? -2.441 17.100 8.246 1.00 78.75 98 SER A N 1
ATOM 787 C CA . SER A 1 98 ? -2.298 17.504 9.658 1.00 78.75 98 SER A CA 1
ATOM 788 C C . SER A 1 98 ? -2.709 18.952 9.962 1.00 78.75 98 SER A C 1
ATOM 790 O O . SER A 1 98 ? -2.641 19.376 11.114 1.00 78.75 98 SER A O 1
ATOM 792 N N . GLY A 1 99 ? -3.085 19.741 8.949 1.00 64.62 99 GLY A N 1
ATOM 793 C CA . GLY A 1 99 ? -3.341 21.178 9.092 1.00 64.62 99 GLY A CA 1
ATOM 794 C C . GLY A 1 99 ? -2.079 22.009 9.368 1.00 64.62 99 GLY A C 1
ATOM 795 O O . GLY A 1 99 ? -2.171 23.226 9.536 1.00 64.62 99 GLY A O 1
ATOM 796 N N . ALA A 1 100 ? -0.894 21.386 9.403 1.00 54.66 100 ALA A N 1
ATOM 797 C CA . ALA A 1 100 ? 0.374 22.094 9.479 1.00 54.66 100 ALA A CA 1
ATOM 798 C C . ALA A 1 100 ? 0.595 22.867 8.172 1.00 54.66 100 ALA A C 1
ATOM 800 O O . ALA A 1 100 ? 0.696 22.284 7.095 1.00 54.66 100 ALA A O 1
ATOM 801 N N . LEU A 1 101 ? 0.650 24.196 8.283 1.00 44.09 101 LEU A N 1
ATOM 802 C CA . LEU A 1 101 ? 0.918 25.119 7.186 1.00 44.09 101 LEU A CA 1
ATOM 803 C C . LEU A 1 101 ? 2.152 24.657 6.396 1.00 44.09 101 LEU A C 1
ATOM 805 O O . LEU A 1 101 ? 3.278 24.763 6.884 1.00 44.09 101 LEU A O 1
ATOM 809 N N . HIS A 1 102 ? 1.955 24.193 5.163 1.00 43.38 102 HIS A N 1
ATOM 810 C CA . HIS A 1 102 ? 3.059 24.060 4.224 1.00 43.38 102 HIS A CA 1
ATOM 811 C C . HIS A 1 102 ? 3.569 25.475 3.918 1.00 43.38 102 HIS A C 1
ATOM 813 O O . HIS A 1 102 ? 2.912 26.274 3.252 1.00 43.38 102 HIS A O 1
ATOM 819 N N . SER A 1 103 ? 4.728 25.827 4.475 1.00 38.34 103 SER A N 1
ATOM 820 C CA . SER A 1 103 ? 5.386 27.114 4.265 1.00 38.34 103 SER A CA 1
ATOM 821 C C . SER A 1 103 ? 6.123 27.139 2.921 1.00 38.34 103 SER A C 1
ATOM 823 O O . SER A 1 103 ? 7.344 27.253 2.886 1.00 38.34 103 SER A O 1
ATOM 825 N N . CYS A 1 104 ? 5.405 26.987 1.815 1.00 35.47 104 CYS A N 1
ATOM 826 C CA . CYS A 1 104 ? 5.813 27.415 0.477 1.00 35.47 104 CYS A CA 1
ATOM 827 C C . CYS A 1 104 ? 4.635 27.188 -0.475 1.00 35.47 104 CYS A C 1
ATOM 829 O O . CYS A 1 104 ? 4.021 26.132 -0.453 1.00 35.47 104 CYS A O 1
ATOM 831 N N . ASP A 1 105 ? 4.347 28.188 -1.302 1.00 39.19 105 ASP A N 1
ATOM 832 C CA . ASP A 1 105 ? 3.287 28.226 -2.317 1.00 39.19 105 ASP A CA 1
ATOM 833 C C . ASP A 1 105 ? 1.867 28.463 -1.774 1.00 39.19 105 ASP A C 1
ATOM 835 O O . ASP A 1 105 ? 1.092 27.565 -1.463 1.00 39.19 105 ASP A O 1
ATOM 839 N N . GLY A 1 106 ? 1.534 29.756 -1.672 1.00 36.72 106 GLY A N 1
ATOM 840 C CA . GLY A 1 106 ? 0.270 30.299 -1.176 1.00 36.72 106 GLY A CA 1
ATOM 841 C C . GLY A 1 106 ? -0.944 30.004 -2.057 1.00 36.72 106 GLY A C 1
ATOM 842 O O . GLY A 1 106 ? -1.507 30.915 -2.662 1.00 36.72 106 GLY A O 1
ATOM 843 N N . VAL A 1 107 ? -1.393 28.753 -2.057 1.00 39.25 107 VAL A N 1
ATOM 844 C CA . VAL A 1 107 ? -2.745 28.375 -2.473 1.00 39.25 107 VAL A CA 1
ATOM 845 C C . VAL A 1 107 ? -3.378 27.575 -1.338 1.00 39.25 107 VAL A C 1
ATOM 847 O O . VAL A 1 107 ? -3.176 26.373 -1.203 1.00 39.25 107 VAL A O 1
ATOM 850 N N . SER A 1 108 ? -4.132 28.273 -0.487 1.00 39.25 108 SER A N 1
ATOM 851 C CA . SER A 1 108 ? -4.962 27.658 0.547 1.00 39.25 108 SER A CA 1
ATOM 852 C C . SER A 1 108 ? -6.128 26.924 -0.109 1.00 39.25 108 SER A C 1
ATOM 854 O O . SER A 1 108 ? -7.108 27.551 -0.508 1.00 39.25 108 SER A O 1
ATOM 856 N N . HIS A 1 109 ? -6.049 25.600 -0.185 1.00 43.97 109 HIS A N 1
ATOM 857 C CA . HIS A 1 109 ? -7.249 24.777 -0.241 1.00 43.97 109 HIS A CA 1
ATOM 858 C C . HIS A 1 109 ? -7.674 24.491 1.200 1.00 43.97 109 HIS A C 1
ATOM 860 O O . HIS A 1 109 ? -6.958 23.853 1.967 1.00 43.97 109 HIS A O 1
ATOM 866 N N . THR A 1 110 ? -8.806 25.070 1.591 1.00 35.31 110 THR A N 1
ATOM 867 C CA . THR A 1 110 ? -9.449 24.855 2.885 1.00 35.31 110 THR A CA 1
ATOM 868 C C . THR A 1 110 ? -10.015 23.439 2.909 1.00 35.31 110 THR A C 1
ATOM 870 O O . THR A 1 110 ? -11.096 23.206 2.377 1.00 35.31 110 THR A O 1
ATOM 873 N N . ASN A 1 111 ? -9.286 22.487 3.488 1.00 50.81 111 ASN A N 1
ATOM 874 C CA . ASN A 1 111 ? -9.910 21.246 3.934 1.00 50.81 111 ASN A CA 1
ATOM 875 C C . ASN A 1 111 ? -10.614 21.572 5.256 1.00 50.81 111 ASN A C 1
ATOM 877 O O . ASN A 1 111 ? -9.968 21.956 6.234 1.00 50.81 111 ASN A O 1
ATOM 881 N N . ASP A 1 112 ? -11.942 21.527 5.239 1.00 44.84 112 ASP A N 1
ATOM 882 C CA . ASP A 1 112 ? -12.793 21.854 6.374 1.00 44.84 112 ASP A CA 1
ATOM 883 C C . ASP A 1 112 ? -12.477 20.960 7.593 1.00 44.84 112 ASP A C 1
ATOM 885 O O . ASP A 1 112 ? -12.714 19.758 7.616 1.00 44.84 112 ASP A O 1
ATOM 889 N N . GLY A 1 113 ? -11.947 21.581 8.648 1.00 50.03 113 GLY A N 1
ATOM 890 C CA . GLY A 1 113 ? -12.468 21.417 10.008 1.00 50.03 113 GLY A CA 1
ATOM 891 C C . GLY A 1 113 ? -12.063 20.218 10.874 1.00 50.03 113 GLY A C 1
ATOM 892 O O . GLY A 1 113 ? -12.302 20.302 12.079 1.00 50.03 113 GLY A O 1
ATOM 893 N N . VAL A 1 114 ? -11.438 19.149 10.368 1.00 59.94 114 VAL A N 1
ATOM 894 C CA . VAL A 1 114 ? -11.035 18.004 11.219 1.00 59.94 114 VAL A CA 1
ATOM 895 C C . VAL A 1 114 ? -9.514 17.894 11.323 1.00 59.94 114 VAL A C 1
ATOM 897 O O . VAL A 1 114 ? -8.834 17.411 10.423 1.00 59.94 114 VAL A O 1
ATOM 900 N N . SER A 1 115 ? -8.965 18.335 12.460 1.00 70.75 115 SER A N 1
ATOM 901 C CA . SER A 1 115 ? -7.548 18.141 12.787 1.00 70.75 115 SER A CA 1
ATOM 902 C C . SER A 1 115 ? -7.275 16.658 13.038 1.00 70.75 115 SER A C 1
ATOM 904 O O . SER A 1 115 ? -7.941 16.043 13.873 1.00 70.75 115 SER A O 1
ATOM 906 N N . LEU A 1 116 ? -6.260 16.089 12.378 1.00 79.88 116 LEU A N 1
ATOM 907 C CA . LEU A 1 116 ? -5.748 14.767 12.748 1.00 79.88 116 LEU A CA 1
ATOM 908 C C . LEU A 1 116 ? -5.362 14.759 14.229 1.00 79.88 116 LEU A C 1
ATOM 910 O O . LEU A 1 116 ? -4.666 15.663 14.703 1.00 79.88 116 LEU A O 1
ATOM 914 N N . THR A 1 117 ? -5.793 13.729 14.954 1.00 83.81 117 THR A N 1
ATOM 915 C CA . THR A 1 117 ? -5.399 13.549 16.352 1.00 83.81 117 THR A CA 1
ATOM 916 C C . THR A 1 117 ? -4.013 12.901 16.430 1.00 83.81 117 THR A C 1
ATOM 918 O O . THR A 1 117 ? -3.587 12.166 15.532 1.00 83.81 117 THR A O 1
ATOM 921 N N . SER A 1 118 ? -3.281 13.160 17.517 1.00 83.62 118 SER A N 1
ATOM 922 C CA . SER A 1 118 ? -2.009 12.472 17.777 1.00 83.62 118 SER A CA 1
ATOM 923 C C . SER A 1 118 ? -2.199 10.958 17.903 1.00 83.62 118 SER A C 1
ATOM 925 O O . SER A 1 118 ? -1.369 10.198 17.411 1.00 83.62 118 SER A O 1
ATOM 927 N N . ASP A 1 119 ? -3.321 10.545 18.495 1.00 90.88 119 ASP A N 1
ATOM 928 C CA . ASP A 1 119 ? -3.734 9.151 18.658 1.00 90.88 119 ASP A CA 1
ATOM 929 C C . ASP A 1 119 ? -3.913 8.439 17.306 1.00 90.88 119 ASP A C 1
ATOM 931 O O . ASP A 1 119 ? -3.363 7.363 17.094 1.00 90.88 119 ASP A O 1
ATOM 935 N N . THR A 1 120 ? -4.564 9.081 16.331 1.00 92.44 120 THR A N 1
ATOM 936 C CA . THR A 1 120 ? -4.706 8.536 14.971 1.00 92.44 120 THR A CA 1
ATOM 937 C C . THR A 1 120 ? -3.357 8.306 14.300 1.00 92.44 120 THR A C 1
ATOM 939 O O . THR A 1 120 ? -3.135 7.262 13.684 1.00 92.44 120 THR A O 1
ATOM 942 N N . ARG A 1 121 ? -2.421 9.256 14.427 1.00 93.69 121 ARG A N 1
ATOM 943 C CA . ARG A 1 121 ? -1.071 9.098 13.864 1.00 93.69 121 ARG A CA 1
ATOM 944 C C . ARG A 1 121 ? -0.348 7.909 14.491 1.00 93.69 121 ARG A C 1
ATOM 946 O O . ARG A 1 121 ? 0.281 7.141 13.767 1.00 93.69 121 ARG A O 1
ATOM 953 N N . GLU A 1 122 ? -0.413 7.775 15.810 1.00 95.00 122 GLU A N 1
ATOM 954 C CA . GLU A 1 122 ? 0.216 6.674 16.536 1.00 95.00 122 GLU A CA 1
ATOM 955 C C . GLU A 1 122 ? -0.404 5.325 16.158 1.00 95.00 122 GLU A C 1
ATOM 957 O O . GLU A 1 122 ? 0.328 4.423 15.745 1.00 95.00 122 GLU A O 1
ATOM 962 N N . ARG A 1 123 ? -1.741 5.226 16.168 1.00 95.06 123 ARG A N 1
ATOM 963 C CA . ARG A 1 123 ? -2.492 4.033 15.755 1.00 95.06 123 ARG A CA 1
ATOM 964 C C . ARG A 1 123 ? -2.112 3.587 14.348 1.00 95.06 123 ARG A C 1
ATOM 966 O O . ARG A 1 123 ? -1.664 2.458 14.168 1.00 95.06 123 ARG A O 1
ATOM 973 N N . LEU A 1 124 ? -2.224 4.465 13.351 1.00 96.31 124 LEU A N 1
ATOM 974 C CA . LEU A 1 124 ? -1.951 4.099 11.957 1.00 96.31 124 LEU A CA 1
ATOM 975 C C . LEU A 1 124 ? -0.487 3.697 11.738 1.00 96.31 124 LEU A C 1
ATOM 977 O O . LEU A 1 124 ? -0.207 2.785 10.959 1.00 96.31 124 LEU A O 1
ATOM 981 N N . LEU A 1 125 ? 0.459 4.336 12.435 1.00 95.88 125 LEU A N 1
ATOM 982 C CA . LEU A 1 125 ? 1.871 3.955 12.371 1.00 95.88 125 LEU A CA 1
ATOM 983 C C . LEU A 1 125 ? 2.143 2.608 13.051 1.00 95.88 125 LEU A C 1
ATOM 985 O O . LEU A 1 125 ? 2.952 1.843 12.524 1.00 95.88 125 LEU A O 1
ATOM 989 N N . ALA A 1 126 ? 1.489 2.308 14.173 1.00 95.62 126 ALA A N 1
ATOM 990 C CA . ALA A 1 126 ? 1.584 1.011 14.839 1.00 95.62 126 ALA A CA 1
ATOM 991 C C . ALA A 1 126 ? 0.994 -0.101 13.957 1.00 95.62 126 ALA A C 1
ATOM 993 O O . ALA A 1 126 ? 1.692 -1.055 13.619 1.00 95.62 126 ALA A O 1
ATOM 994 N N . ARG A 1 127 ? -0.229 0.085 13.442 1.00 95.81 127 ARG A N 1
ATOM 995 C CA . ARG A 1 127 ? -0.870 -0.866 12.516 1.00 95.81 127 ARG A CA 1
ATOM 996 C C . ARG A 1 127 ? -0.074 -1.067 11.228 1.00 95.81 127 ARG A C 1
ATOM 998 O O . ARG A 1 127 ? 0.010 -2.178 10.705 1.00 95.81 127 ARG A O 1
ATOM 1005 N N . TYR A 1 128 ? 0.579 -0.018 10.727 1.00 96.50 128 TYR A N 1
ATOM 1006 C CA . TYR A 1 128 ? 1.501 -0.157 9.605 1.00 96.50 128 TYR A CA 1
ATOM 1007 C C . TYR A 1 128 ? 2.655 -1.112 9.940 1.00 96.50 128 TYR A C 1
ATOM 1009 O O . TYR A 1 128 ? 3.013 -1.945 9.107 1.00 96.50 128 TYR A O 1
ATOM 1017 N N . GLN A 1 129 ? 3.234 -1.032 11.143 1.00 95.88 129 GLN A N 1
ATOM 1018 C CA . GLN A 1 129 ? 4.314 -1.933 11.556 1.00 95.88 129 GLN A CA 1
ATOM 1019 C C . GLN A 1 129 ? 3.853 -3.393 11.564 1.00 95.88 129 GLN A C 1
ATOM 1021 O O . GLN A 1 129 ? 4.539 -4.219 10.950 1.00 95.88 129 GLN A O 1
ATOM 1026 N N . ASP A 1 130 ? 2.679 -3.678 12.131 1.00 95.81 130 ASP A N 1
ATOM 1027 C CA . ASP A 1 130 ? 2.057 -5.012 12.148 1.00 95.81 130 ASP A CA 1
ATOM 1028 C C . ASP A 1 130 ? 1.876 -5.570 10.731 1.00 95.81 130 ASP A C 1
ATOM 1030 O O . ASP A 1 130 ? 2.280 -6.697 10.429 1.00 95.81 130 ASP A O 1
ATOM 1034 N N . SER A 1 131 ? 1.386 -4.740 9.805 1.00 96.38 131 SER A N 1
ATOM 1035 C CA . SER A 1 131 ? 1.213 -5.126 8.397 1.00 96.38 131 SER A CA 1
ATOM 1036 C C . SER A 1 131 ? 2.534 -5.449 7.678 1.00 96.38 131 SER A C 1
ATOM 1038 O O . SER A 1 131 ? 2.549 -6.093 6.631 1.00 96.38 131 SER A O 1
ATOM 1040 N N . THR A 1 132 ? 3.684 -5.012 8.207 1.00 96.00 132 THR A N 1
ATOM 1041 C CA . THR A 1 132 ? 4.973 -5.190 7.520 1.00 96.00 132 THR A CA 1
ATOM 1042 C C . THR A 1 132 ? 5.708 -6.473 7.892 1.00 96.00 132 THR A C 1
ATOM 1044 O O . THR A 1 132 ? 6.661 -6.825 7.192 1.00 96.00 132 THR A O 1
ATOM 1047 N N . GLN A 1 133 ? 5.308 -7.170 8.960 1.00 95.62 133 GLN A N 1
ATOM 1048 C CA . GLN A 1 133 ? 6.096 -8.252 9.566 1.00 95.62 133 GLN A CA 1
ATOM 1049 C C . GLN A 1 133 ? 6.394 -9.382 8.579 1.00 95.62 133 GLN A C 1
ATOM 1051 O O . GLN A 1 133 ? 7.548 -9.786 8.413 1.00 95.62 133 GLN A O 1
ATOM 1056 N N . TYR A 1 134 ? 5.386 -9.836 7.837 1.00 95.31 134 TYR A N 1
ATOM 1057 C CA . TYR A 1 134 ? 5.578 -10.893 6.842 1.00 95.31 134 TYR A CA 1
ATOM 1058 C C . TYR A 1 134 ? 6.383 -10.409 5.630 1.00 95.31 134 TYR A C 1
ATOM 1060 O O . TYR A 1 134 ? 7.303 -11.093 5.175 1.00 95.31 134 TYR A O 1
ATOM 1068 N N . SER A 1 135 ? 6.113 -9.191 5.153 1.00 93.94 135 SER A N 1
ATOM 1069 C CA . SER A 1 135 ? 6.838 -8.576 4.034 1.00 93.94 135 SER A CA 1
ATOM 1070 C C . SER A 1 135 ? 8.338 -8.414 4.317 1.00 93.94 135 SER A C 1
ATOM 1072 O O . SER A 1 135 ? 9.145 -8.544 3.398 1.00 93.94 135 SER A O 1
ATOM 1074 N N . ARG A 1 136 ? 8.745 -8.198 5.579 1.00 93.69 136 ARG A N 1
ATOM 1075 C CA . ARG A 1 136 ? 10.168 -8.156 5.986 1.00 93.69 136 ARG A CA 1
ATOM 1076 C C . ARG A 1 136 ? 10.872 -9.499 5.828 1.00 93.69 136 ARG A C 1
ATOM 1078 O O . ARG A 1 136 ? 12.053 -9.522 5.504 1.00 93.69 136 ARG A O 1
ATOM 1085 N N . ARG A 1 137 ? 10.158 -10.599 6.073 1.00 94.00 137 ARG A N 1
ATOM 1086 C CA . ARG A 1 137 ? 10.712 -11.961 6.048 1.00 94.00 137 ARG A CA 1
ATOM 1087 C C . ARG A 1 137 ? 10.710 -12.562 4.642 1.00 94.00 137 ARG A C 1
ATOM 1089 O O . ARG A 1 137 ? 11.599 -13.336 4.310 1.00 94.00 137 ARG A O 1
ATOM 1096 N N . ILE A 1 138 ? 9.715 -12.215 3.825 1.00 94.69 138 ILE A N 1
ATOM 1097 C CA . ILE A 1 138 ? 9.475 -12.837 2.511 1.00 94.69 138 ILE A CA 1
ATOM 1098 C C . ILE A 1 138 ? 9.994 -11.974 1.351 1.00 94.69 138 ILE A C 1
ATOM 1100 O O . ILE A 1 138 ? 10.424 -12.509 0.324 1.00 94.69 138 ILE A O 1
ATOM 1104 N N . GLY A 1 139 ? 9.966 -10.647 1.501 1.00 91.69 139 GLY A N 1
ATOM 1105 C CA . GLY A 1 139 ? 10.252 -9.700 0.427 1.00 91.69 139 GLY A CA 1
ATOM 1106 C C . GLY A 1 139 ? 9.094 -9.536 -0.565 1.00 91.69 139 GLY A C 1
ATOM 1107 O O . GLY A 1 139 ? 7.979 -10.011 -0.346 1.00 91.69 139 GLY A O 1
ATOM 1108 N N . ASN A 1 140 ? 9.360 -8.842 -1.674 1.00 92.50 140 ASN A N 1
ATOM 1109 C CA . ASN A 1 140 ? 8.342 -8.510 -2.671 1.00 92.50 140 ASN A CA 1
ATOM 1110 C C . ASN A 1 140 ? 7.822 -9.760 -3.404 1.00 92.50 140 ASN A C 1
ATOM 1112 O O . ASN A 1 140 ? 8.595 -10.508 -4.010 1.00 92.50 140 ASN A O 1
ATOM 1116 N N . ILE A 1 141 ? 6.502 -9.943 -3.413 1.00 95.19 141 ILE A N 1
ATOM 1117 C CA . ILE A 1 141 ? 5.798 -10.961 -4.206 1.00 95.19 141 ILE A CA 1
ATOM 1118 C C . ILE A 1 141 ? 4.844 -10.329 -5.236 1.00 95.19 141 ILE A C 1
ATOM 1120 O O . ILE A 1 141 ? 3.864 -10.942 -5.654 1.00 95.19 141 ILE A O 1
ATOM 1124 N N . TYR A 1 142 ? 5.152 -9.102 -5.662 1.00 93.12 142 TYR A N 1
ATOM 1125 C CA . TYR A 1 142 ? 4.393 -8.298 -6.618 1.00 93.12 142 TYR A CA 1
ATOM 1126 C C . TYR A 1 142 ? 2.932 -8.129 -6.191 1.00 93.12 142 TYR A C 1
ATOM 1128 O O . TYR A 1 142 ? 2.661 -7.601 -5.114 1.00 93.12 142 TYR A O 1
ATOM 1136 N N . THR A 1 143 ? 1.981 -8.571 -7.007 1.00 93.81 143 THR A N 1
ATOM 1137 C CA . THR A 1 143 ? 0.542 -8.417 -6.756 1.00 93.81 143 THR A CA 1
ATOM 1138 C C . THR A 1 143 ? 0.103 -9.029 -5.425 1.00 93.81 143 THR A C 1
ATOM 1140 O O . THR A 1 143 ? -0.836 -8.543 -4.803 1.00 93.81 143 THR A O 1
ATOM 1143 N N . GLY A 1 144 ? 0.822 -10.038 -4.922 1.00 95.25 144 GLY A N 1
ATOM 1144 C CA . GLY A 1 144 ? 0.554 -10.619 -3.609 1.00 95.25 144 GLY A CA 1
ATOM 1145 C C . GLY A 1 144 ? 0.973 -9.743 -2.421 1.00 95.25 144 GLY A C 1
ATOM 1146 O O . GLY A 1 144 ? 0.516 -9.999 -1.313 1.00 95.25 144 GLY A O 1
ATOM 1147 N N . SER A 1 145 ? 1.829 -8.730 -2.607 1.00 95.50 145 SER A N 1
ATOM 1148 C CA . SER A 1 145 ? 2.465 -7.998 -1.496 1.00 95.50 145 SER A CA 1
ATOM 1149 C C . SER A 1 145 ? 1.474 -7.170 -0.675 1.00 95.50 145 SER A C 1
ATOM 1151 O O . SER A 1 145 ? 1.679 -7.005 0.523 1.00 95.50 145 SER A O 1
ATOM 1153 N N . LEU A 1 146 ? 0.391 -6.681 -1.293 1.00 96.00 146 LEU A N 1
ATOM 1154 C CA . LEU A 1 146 ? -0.687 -6.000 -0.568 1.00 96.00 146 LEU A CA 1
ATOM 1155 C C . LEU A 1 146 ? -1.391 -6.973 0.388 1.00 96.00 146 LEU A C 1
ATOM 1157 O O . LEU A 1 146 ? -1.518 -6.709 1.581 1.00 96.00 146 LEU A O 1
ATOM 1161 N N . TYR A 1 147 ? -1.795 -8.132 -0.131 1.00 95.94 147 TYR A N 1
ATOM 1162 C CA . TYR A 1 147 ? -2.512 -9.144 0.644 1.00 95.94 147 TYR A CA 1
ATOM 1163 C C . TYR A 1 147 ? -1.624 -9.826 1.682 1.00 95.94 147 TYR A C 1
ATOM 1165 O O . TYR A 1 147 ? -2.100 -10.200 2.747 1.00 95.94 147 TYR A O 1
ATOM 1173 N N . LEU A 1 148 ? -0.323 -9.943 1.412 1.00 95.81 148 LEU A N 1
ATOM 1174 C CA . LEU A 1 148 ? 0.641 -10.397 2.407 1.00 95.81 148 LEU A CA 1
ATOM 1175 C C . LEU A 1 148 ? 0.687 -9.445 3.608 1.00 95.81 148 LEU A C 1
ATOM 1177 O O . LEU A 1 148 ? 0.754 -9.905 4.746 1.00 95.81 148 LEU A O 1
ATOM 1181 N N . GLY A 1 149 ? 0.605 -8.134 3.355 1.00 95.62 149 GLY A N 1
ATOM 1182 C CA . GLY A 1 149 ? 0.505 -7.133 4.411 1.00 95.62 149 GLY A CA 1
ATOM 1183 C C . GLY A 1 149 ? -0.811 -7.205 5.186 1.00 95.62 149 GLY A C 1
ATOM 1184 O O . GLY A 1 149 ? -0.800 -7.117 6.410 1.00 95.62 149 GLY A O 1
ATOM 1185 N N . LEU A 1 150 ? -1.928 -7.454 4.495 1.00 95.69 150 LEU A N 1
ATOM 1186 C CA . LEU A 1 150 ? -3.231 -7.666 5.133 1.00 95.69 150 LEU A CA 1
ATOM 1187 C C . LEU A 1 150 ? -3.228 -8.895 6.054 1.00 95.69 150 LEU A C 1
ATOM 1189 O O . LEU A 1 150 ? -3.670 -8.803 7.193 1.00 95.69 150 LEU A O 1
ATOM 1193 N N . ILE A 1 151 ? -2.699 -10.034 5.596 1.00 95.19 151 ILE A N 1
ATOM 1194 C CA . ILE A 1 151 ? -2.603 -11.248 6.425 1.00 95.19 151 ILE A CA 1
ATOM 1195 C C . ILE A 1 151 ? -1.721 -10.983 7.650 1.00 95.19 151 ILE A C 1
ATOM 1197 O O . ILE A 1 151 ? -2.097 -11.356 8.755 1.00 95.19 151 ILE A O 1
ATOM 1201 N N . SER A 1 152 ? -0.583 -10.305 7.461 1.00 95.94 152 SER A N 1
ATOM 1202 C CA . SER A 1 152 ? 0.311 -9.909 8.557 1.00 95.94 152 SER A CA 1
ATOM 1203 C C . SER A 1 152 ? -0.423 -9.065 9.601 1.00 95.94 152 SER A C 1
ATOM 1205 O O . SER A 1 152 ? -0.307 -9.325 10.791 1.00 95.94 152 SER A O 1
ATOM 1207 N N . LEU A 1 153 ? -1.215 -8.084 9.162 1.00 95.94 153 LEU A N 1
ATOM 1208 C CA . LEU A 1 153 ? -2.005 -7.236 10.052 1.00 95.94 153 LEU A CA 1
ATOM 1209 C C . LEU A 1 153 ? -3.033 -8.047 10.857 1.00 95.94 153 LEU A C 1
ATOM 1211 O O . LEU A 1 153 ? -3.124 -7.873 12.067 1.00 95.94 153 LEU A O 1
ATOM 1215 N N . LEU A 1 154 ? -3.787 -8.930 10.196 1.00 93.94 154 LEU A N 1
ATOM 1216 C CA . LEU A 1 154 ? -4.838 -9.731 10.834 1.00 93.94 154 LEU A CA 1
ATOM 1217 C C . LEU A 1 154 ? -4.280 -10.728 11.854 1.00 93.94 154 LEU A C 1
ATOM 1219 O O . LEU A 1 154 ? -4.854 -10.899 12.925 1.00 93.94 154 LEU A O 1
ATOM 1223 N N . ASP A 1 155 ? -3.161 -11.374 11.529 1.00 94.12 155 ASP A N 1
ATOM 1224 C CA . ASP A 1 155 ? -2.514 -12.339 12.419 1.00 94.12 155 ASP A CA 1
ATOM 1225 C C . ASP A 1 155 ? -2.005 -11.645 13.693 1.00 94.12 155 ASP A C 1
ATOM 1227 O O . ASP A 1 155 ? -2.274 -12.089 14.809 1.00 94.12 155 ASP A O 1
ATOM 1231 N N . TYR A 1 156 ? -1.357 -10.486 13.545 1.00 91.56 156 TYR A N 1
ATOM 1232 C CA . TYR A 1 156 ? -0.867 -9.707 14.684 1.00 91.56 156 TYR A CA 1
ATOM 1233 C C . TYR A 1 156 ? -1.994 -9.059 15.497 1.00 91.56 156 TYR A C 1
ATOM 1235 O O . TYR A 1 156 ? -1.888 -9.006 16.721 1.00 91.56 156 TYR A O 1
ATOM 1243 N N . ASP A 1 157 ? -3.090 -8.620 14.872 1.00 86.44 157 ASP A N 1
ATOM 1244 C CA . ASP A 1 157 ? -4.263 -8.136 15.608 1.00 86.44 157 ASP A CA 1
ATOM 1245 C C . ASP A 1 157 ? -4.924 -9.256 16.422 1.00 86.44 157 ASP A C 1
ATOM 1247 O O . ASP A 1 157 ? -5.227 -9.062 17.600 1.00 86.44 157 ASP A O 1
ATOM 1251 N N . TYR A 1 158 ? -5.053 -10.457 15.844 1.00 78.56 158 TYR A N 1
ATOM 1252 C CA . TYR A 1 158 ? -5.536 -11.633 16.565 1.00 78.56 158 TYR A CA 1
ATOM 1253 C C . TYR A 1 158 ? -4.663 -11.936 17.784 1.00 78.56 158 TYR A C 1
ATOM 1255 O O . TYR A 1 158 ? -5.199 -12.125 18.876 1.00 78.56 158 TYR A O 1
ATOM 1263 N N . PHE A 1 159 ? -3.334 -11.939 17.639 1.00 71.25 159 PHE A N 1
ATOM 1264 C CA . PHE A 1 159 ? -2.434 -12.157 18.774 1.00 71.25 159 PHE A CA 1
ATOM 1265 C C . PHE A 1 159 ? -2.510 -11.042 19.811 1.00 71.25 159 PHE A C 1
ATOM 1267 O O . PHE A 1 159 ? -2.457 -11.338 20.997 1.00 71.25 159 PHE A O 1
ATOM 1274 N N . ARG A 1 160 ? -2.688 -9.784 19.402 1.00 71.88 160 ARG A N 1
ATOM 1275 C CA . ARG A 1 160 ? -2.811 -8.649 20.324 1.00 71.88 160 ARG A CA 1
ATOM 1276 C C . ARG A 1 160 ? -4.113 -8.701 21.128 1.00 71.88 160 ARG A C 1
ATOM 1278 O O . ARG A 1 160 ? -4.095 -8.445 22.327 1.00 71.88 160 ARG A O 1
ATOM 1285 N N . ASN A 1 161 ? -5.215 -9.104 20.495 1.00 67.12 161 ASN A N 1
ATOM 1286 C CA . ASN A 1 161 ? -6.530 -9.232 21.135 1.00 67.12 161 ASN A CA 1
ATOM 1287 C C . ASN A 1 161 ? -6.682 -10.544 21.927 1.00 67.12 161 ASN A C 1
ATOM 1289 O O . ASN A 1 161 ? -7.398 -10.591 22.922 1.00 67.12 161 ASN A O 1
ATOM 1293 N N . SER A 1 162 ? -5.964 -11.598 21.530 1.00 61.31 162 SER A N 1
ATOM 1294 C CA . SER A 1 162 ? -5.819 -12.846 22.300 1.00 61.31 162 SER A CA 1
ATOM 1295 C C . SER A 1 162 ? -4.737 -12.739 23.390 1.00 61.31 162 SER A C 1
ATOM 1297 O O . SER A 1 162 ? -4.561 -13.655 24.192 1.00 61.31 162 SER A O 1
ATOM 1299 N N . GLY A 1 163 ? -3.999 -11.625 23.386 1.00 47.25 163 GLY A N 1
ATOM 1300 C CA . GLY A 1 163 ? -2.712 -11.381 24.035 1.00 47.25 163 GLY A CA 1
ATOM 1301 C C . GLY A 1 163 ? -2.766 -10.646 25.367 1.00 47.25 163 GLY A C 1
ATOM 1302 O O . GLY A 1 163 ? -1.724 -10.206 25.844 1.00 47.25 163 GLY A O 1
ATOM 1303 N N . ASP A 1 164 ? -3.896 -10.698 26.078 1.00 50.69 164 ASP A N 1
ATOM 1304 C CA . ASP A 1 164 ? -3.882 -10.663 27.556 1.00 50.69 164 ASP A CA 1
ATOM 1305 C C . ASP A 1 164 ? -3.117 -11.888 28.147 1.00 50.69 164 ASP A C 1
ATOM 1307 O O . ASP A 1 164 ? -3.163 -12.209 29.332 1.00 50.69 164 ASP A O 1
ATOM 1311 N N . SER A 1 165 ? -2.390 -12.625 27.298 1.00 38.22 165 SER A N 1
ATOM 1312 C CA . SER A 1 165 ? -1.398 -13.643 27.606 1.00 38.22 165 SER A CA 1
ATOM 1313 C C . SER A 1 165 ? -0.207 -13.562 26.626 1.00 38.22 165 SER A C 1
ATOM 1315 O O . SER A 1 165 ? -0.116 -14.333 25.679 1.00 38.22 165 SER A O 1
ATOM 1317 N N . ALA A 1 166 ? 0.739 -12.675 26.954 1.00 36.16 166 ALA A N 1
ATOM 1318 C CA . ALA A 1 166 ? 2.194 -12.883 26.873 1.00 36.16 166 ALA A CA 1
ATOM 1319 C C . ALA A 1 166 ? 3.005 -12.565 25.580 1.00 36.16 166 ALA A C 1
ATOM 1321 O O . ALA A 1 166 ? 2.954 -13.281 24.586 1.00 36.16 166 ALA A O 1
ATOM 1322 N N . ILE A 1 167 ? 3.940 -11.618 25.799 1.00 36.31 167 ILE A N 1
ATOM 1323 C CA . ILE A 1 167 ? 5.378 -11.559 25.434 1.00 36.31 167 ILE A CA 1
ATOM 1324 C C . ILE A 1 167 ? 5.779 -10.823 24.140 1.00 36.31 167 ILE A C 1
ATOM 1326 O O . ILE A 1 167 ? 5.654 -11.325 23.026 1.00 36.31 167 ILE A O 1
ATOM 1330 N N . ASP A 1 168 ? 6.370 -9.646 24.382 1.00 37.84 168 ASP A N 1
ATOM 1331 C CA . ASP A 1 168 ? 7.242 -8.860 23.509 1.00 37.84 168 ASP A CA 1
ATOM 1332 C C . ASP A 1 168 ? 8.472 -9.654 23.048 1.00 37.84 168 ASP A C 1
ATOM 1334 O O . ASP A 1 168 ? 9.128 -10.309 23.860 1.00 37.84 168 ASP A O 1
ATOM 1338 N N . ASP A 1 169 ? 8.858 -9.494 21.782 1.00 34.56 169 ASP A N 1
ATOM 1339 C CA . ASP A 1 169 ? 10.251 -9.699 21.386 1.00 34.56 169 ASP A CA 1
ATOM 1340 C C . ASP A 1 169 ? 10.672 -8.634 20.362 1.00 34.56 169 ASP A C 1
ATOM 1342 O O . ASP A 1 169 ? 10.166 -8.549 19.237 1.00 34.56 169 ASP A O 1
ATOM 1346 N N . ASP A 1 170 ? 11.576 -7.776 20.827 1.00 37.97 170 ASP A N 1
ATOM 1347 C CA . ASP A 1 170 ? 12.229 -6.681 20.120 1.00 37.97 170 ASP A CA 1
ATOM 1348 C C . ASP A 1 170 ? 13.359 -7.237 19.247 1.00 37.97 170 ASP A C 1
ATOM 1350 O O . ASP A 1 170 ? 14.141 -8.072 19.697 1.00 37.97 170 ASP A O 1
ATOM 1354 N N . SER A 1 171 ? 13.482 -6.767 18.003 1.00 34.69 171 SER A N 1
ATOM 1355 C CA . SER A 1 171 ? 14.705 -6.916 17.202 1.00 34.69 171 SER A CA 1
ATOM 1356 C C . SER A 1 171 ? 14.690 -5.975 15.999 1.00 34.69 171 SER A C 1
ATOM 1358 O O . SER A 1 171 ? 14.147 -6.256 14.926 1.00 34.69 171 SER A O 1
ATOM 1360 N N . SER A 1 172 ? 15.353 -4.838 16.183 1.00 34.00 172 SER A N 1
ATOM 1361 C CA . SER A 1 172 ? 15.897 -3.994 15.125 1.00 34.00 172 SER A CA 1
ATOM 1362 C C . SER A 1 172 ? 16.893 -4.763 14.253 1.00 34.00 172 SER A C 1
ATOM 1364 O O . SER A 1 172 ? 17.817 -5.344 14.807 1.00 34.00 172 SER A O 1
ATOM 1366 N N . GLU A 1 173 ? 16.812 -4.664 12.920 1.00 30.03 173 GLU A N 1
ATOM 1367 C CA . GLU A 1 173 ? 18.021 -4.562 12.086 1.00 30.03 173 GLU A CA 1
ATOM 1368 C C . GLU A 1 173 ? 17.754 -4.140 10.634 1.00 30.03 173 GLU A C 1
ATOM 1370 O O . GLU A 1 173 ? 16.663 -4.257 10.070 1.00 30.03 173 GLU A O 1
ATOM 1375 N N . SER A 1 174 ? 18.790 -3.537 10.061 1.00 32.03 174 SER A N 1
ATOM 1376 C CA . SER A 1 174 ? 18.829 -2.841 8.786 1.00 32.03 174 SER A CA 1
ATOM 1377 C C . SER A 1 174 ? 19.099 -3.772 7.603 1.00 32.03 174 SER A C 1
ATOM 1379 O O . SER A 1 174 ? 20.057 -4.535 7.632 1.00 32.03 174 SER A O 1
ATOM 1381 N N . ALA A 1 175 ? 18.373 -3.595 6.500 1.00 27.92 175 ALA A N 1
ATOM 1382 C CA . ALA A 1 175 ? 18.824 -4.024 5.180 1.00 27.92 175 ALA A CA 1
ATOM 1383 C C . ALA A 1 175 ? 18.287 -3.056 4.122 1.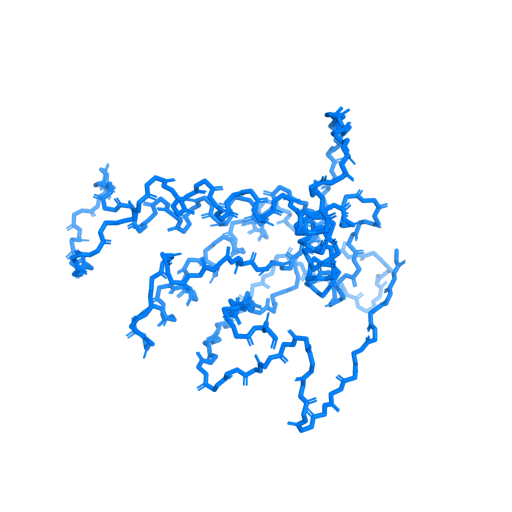00 27.92 175 ALA A C 1
ATOM 1385 O O . ALA A 1 175 ? 17.100 -2.714 4.100 1.00 27.92 175 ALA A O 1
ATOM 1386 N N . GLY A 1 176 ? 19.198 -2.535 3.303 1.00 32.75 176 GLY A N 1
ATOM 1387 C CA . GLY A 1 176 ? 18.860 -1.855 2.066 1.00 32.75 176 GLY A CA 1
ATOM 1388 C C . GLY A 1 176 ? 18.612 -2.899 0.993 1.00 32.75 176 GLY A C 1
ATOM 1389 O O . GLY A 1 176 ? 19.451 -3.769 0.797 1.00 32.75 176 GLY A O 1
ATOM 1390 N N . ASP A 1 177 ? 17.488 -2.786 0.298 1.00 26.52 177 ASP A N 1
ATOM 1391 C CA . ASP A 1 177 ? 17.371 -3.343 -1.038 1.00 26.52 177 ASP A CA 1
ATOM 1392 C C . ASP A 1 177 ? 16.358 -2.533 -1.852 1.00 26.52 177 ASP A C 1
ATOM 1394 O O . ASP A 1 177 ? 15.377 -2.002 -1.323 1.00 26.52 177 ASP A O 1
ATOM 1398 N N . SER A 1 178 ? 16.675 -2.359 -3.130 1.00 28.64 178 SER A N 1
ATOM 1399 C CA . SER A 1 178 ? 15.954 -1.529 -4.089 1.00 28.64 178 SER A CA 1
ATOM 1400 C C . SER A 1 178 ? 14.987 -2.408 -4.871 1.00 28.64 178 SER A C 1
ATOM 1402 O O . SER A 1 178 ? 15.393 -3.097 -5.804 1.00 28.64 178 SER A O 1
ATOM 1404 N N . SER A 1 179 ? 13.701 -2.341 -4.547 1.00 28.52 179 SER A N 1
ATOM 1405 C CA . SER A 1 179 ? 12.641 -3.071 -5.247 1.00 28.52 179 SER A CA 1
ATOM 1406 C C . SER A 1 179 ? 11.510 -2.128 -5.656 1.00 28.52 179 SER A C 1
ATOM 1408 O O . SER A 1 179 ? 11.210 -1.139 -4.991 1.00 28.52 179 SER A O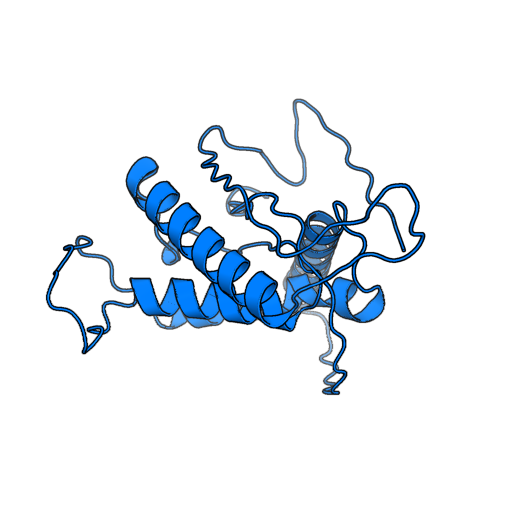 1
ATOM 1410 N N . ALA A 1 180 ? 10.934 -2.414 -6.818 1.00 31.44 180 ALA A N 1
ATOM 1411 C CA . ALA A 1 180 ? 10.153 -1.479 -7.606 1.00 31.44 180 ALA A CA 1
ATOM 1412 C C . ALA A 1 180 ? 8.649 -1.776 -7.600 1.00 31.44 180 ALA A C 1
ATOM 1414 O O . ALA A 1 180 ? 8.219 -2.897 -7.324 1.00 31.44 180 ALA A O 1
ATOM 1415 N N . VAL A 1 181 ? 7.890 -0.725 -7.895 1.00 31.70 181 VAL A N 1
ATOM 1416 C CA . VAL A 1 181 ? 6.440 -0.609 -7.753 1.00 31.70 181 VAL A CA 1
ATOM 1417 C C . VAL A 1 181 ? 5.747 -1.004 -9.044 1.00 31.70 181 VAL A C 1
ATOM 1419 O O . VAL A 1 181 ? 6.114 -0.544 -10.118 1.00 31.70 181 VAL A O 1
ATOM 1422 N N . THR A 1 182 ? 4.687 -1.791 -8.930 1.00 29.64 182 THR A N 1
ATOM 1423 C CA . THR A 1 182 ? 3.611 -1.813 -9.923 1.00 29.64 182 THR A CA 1
ATOM 1424 C C . THR A 1 182 ? 2.407 -1.163 -9.264 1.00 29.64 182 THR A C 1
ATOM 1426 O O . THR A 1 182 ? 1.984 -1.619 -8.202 1.00 29.64 182 THR A O 1
ATOM 1429 N N . GLY A 1 183 ? 1.931 -0.056 -9.835 1.00 31.09 183 GLY A N 1
ATOM 1430 C CA . GLY A 1 183 ? 0.808 0.703 -9.301 1.00 31.09 183 GLY A CA 1
ATOM 1431 C C . GLY A 1 183 ? -0.470 -0.119 -9.358 1.00 31.09 183 GLY A C 1
ATOM 1432 O O . GLY A 1 183 ? -1.048 -0.270 -10.427 1.00 31.09 183 GLY A O 1
ATOM 1433 N N . ASP A 1 184 ? -0.883 -0.619 -8.200 1.00 29.91 184 ASP A N 1
ATOM 1434 C CA . ASP A 1 184 ? -2.270 -0.937 -7.901 1.00 29.91 184 ASP A CA 1
ATOM 1435 C C . ASP A 1 184 ? -2.620 -0.239 -6.585 1.00 29.91 184 ASP A C 1
ATOM 1437 O O . ASP A 1 184 ? -1.816 -0.184 -5.648 1.00 29.91 184 ASP A O 1
ATOM 1441 N N . SER A 1 185 ? -3.797 0.377 -6.594 1.00 35.84 185 SER A N 1
ATOM 1442 C CA . SER A 1 185 ? -4.387 1.242 -5.574 1.00 35.84 185 SER A CA 1
ATOM 1443 C C . SER A 1 185 ? -4.150 0.773 -4.134 1.00 35.84 185 SER A C 1
ATOM 1445 O O . SER A 1 185 ? -4.361 -0.395 -3.807 1.00 35.84 185 SER A O 1
ATOM 1447 N N . SER A 1 186 ? -3.784 1.707 -3.249 1.00 34.56 186 SER A N 1
ATOM 1448 C CA . SER A 1 186 ? -3.919 1.521 -1.803 1.00 34.56 186 SER A CA 1
ATOM 1449 C C . SER A 1 186 ? -5.384 1.235 -1.484 1.00 34.56 186 SER A C 1
ATOM 1451 O O . SER A 1 186 ? -6.233 2.105 -1.663 1.00 34.56 186 SER A O 1
ATOM 1453 N N . VAL A 1 187 ? -5.680 0.016 -1.036 1.00 37.00 187 VAL A N 1
ATOM 1454 C CA . VAL A 1 187 ? -6.993 -0.309 -0.484 1.00 37.00 187 VAL A CA 1
ATOM 1455 C C . VAL A 1 187 ? -6.980 0.185 0.955 1.00 37.00 187 VAL A C 1
ATOM 1457 O O . VAL A 1 187 ? -6.287 -0.369 1.813 1.00 37.00 187 VAL A O 1
ATOM 1460 N N . ALA A 1 188 ? -7.701 1.272 1.201 1.00 34.75 188 ALA A N 1
ATOM 1461 C CA . ALA A 1 188 ? -8.054 1.662 2.549 1.00 34.75 188 ALA A CA 1
ATOM 1462 C C . ALA A 1 188 ? -9.117 0.656 3.019 1.00 34.75 188 ALA A C 1
ATOM 1464 O O . ALA A 1 188 ? -10.271 0.721 2.612 1.00 34.75 188 ALA A O 1
ATOM 1465 N N . CYS A 1 189 ? -8.693 -0.369 3.758 1.00 35.81 189 CYS A N 1
ATOM 1466 C CA . CYS A 1 189 ? -9.616 -1.339 4.332 1.00 35.81 189 CYS A CA 1
ATOM 1467 C C . CYS A 1 189 ? -10.221 -0.729 5.595 1.00 35.81 189 CYS A C 1
ATOM 1469 O O . CYS A 1 189 ? -9.521 -0.577 6.596 1.00 35.81 189 CYS A O 1
ATOM 1471 N N . ASP A 1 190 ? -11.514 -0.426 5.562 1.00 35.22 190 ASP A N 1
ATOM 1472 C CA . ASP A 1 190 ? -12.280 -0.245 6.787 1.00 35.22 190 ASP A CA 1
ATOM 1473 C C . ASP A 1 190 ? -12.455 -1.620 7.461 1.00 35.22 190 ASP A C 1
ATOM 1475 O O . ASP A 1 190 ? -13.213 -2.476 7.006 1.00 35.22 190 ASP A O 1
ATOM 1479 N N . LEU A 1 191 ? -11.668 -1.863 8.510 1.00 37.31 191 LEU A N 1
ATOM 1480 C CA . LEU A 1 191 ? -11.727 -3.072 9.339 1.00 37.31 191 LEU A CA 1
ATOM 1481 C C . LEU A 1 191 ? -12.709 -2.922 10.516 1.00 37.31 191 LEU A C 1
ATOM 1483 O O . LEU A 1 191 ? -12.818 -3.844 11.321 1.00 37.31 191 LEU A O 1
ATOM 1487 N N . SER A 1 192 ? -13.440 -1.802 10.628 1.00 29.23 192 SER A N 1
ATOM 1488 C CA . SER A 1 192 ? -14.314 -1.513 11.779 1.00 29.23 192 SER A CA 1
ATOM 1489 C C . SER A 1 192 ? -15.505 -2.468 11.935 1.00 29.23 192 SER A C 1
ATOM 1491 O O . SER A 1 192 ? -16.135 -2.494 12.990 1.00 29.23 192 SER A O 1
ATOM 1493 N N . SER A 1 193 ? -15.807 -3.282 10.918 1.00 27.38 193 SER A N 1
ATOM 1494 C CA . SER A 1 193 ? -16.972 -4.175 10.889 1.00 27.38 193 SER A CA 1
ATOM 1495 C C . SER A 1 193 ? -16.660 -5.664 11.097 1.00 27.38 193 SER A C 1
ATOM 1497 O O . SER A 1 193 ? -17.579 -6.483 11.069 1.00 27.38 193 SER A O 1
ATOM 1499 N N . ALA A 1 194 ? -15.402 -6.043 11.341 1.00 27.36 194 ALA A N 1
ATOM 1500 C CA . ALA A 1 194 ? -15.050 -7.434 11.627 1.00 27.36 194 ALA A CA 1
ATOM 1501 C C . ALA A 1 194 ? -15.226 -7.756 13.125 1.00 27.36 194 ALA A C 1
ATOM 1503 O O . ALA A 1 194 ? -14.267 -7.744 13.895 1.00 27.36 194 ALA A O 1
ATOM 1504 N N . THR A 1 195 ? -16.465 -8.057 13.524 1.00 27.39 195 THR A N 1
ATOM 1505 C CA . THR A 1 195 ? -16.800 -8.769 14.775 1.00 27.39 195 THR A CA 1
ATOM 1506 C C . THR A 1 195 ? -17.518 -10.068 14.472 1.00 27.39 195 THR A C 1
ATOM 1508 O O . THR A 1 195 ? -18.489 -10.005 13.682 1.00 27.39 195 THR A O 1
#

InterPro domains:
  IPR016039 Thiolase-like [G3DSA:3.40.47.10] (1-178)
  IPR016039 Thiolase-like [SSF53901] (16-158)

Radius of gyration: 17.78 Å; chains: 1; bounding box: 40×48×52 Å

Foldseek 3Di:
DDDDDDDDDPDDQQADDDPLAFDDDDDDDAWDDDPPDPDIDGPQVVLLVVVLVRLLVRQVVSCVRPVDDLVQAQEWFDQCLDLVSVVSSLVSNLVVQQPPDPPDDPDDDDPDDDHDDPVSSVRHNVLSVQLCPQCVVPHHPAPCRRVSSVVSSVVVVVCVVVPVPDDDDDDDDDDDDRGGDDDDDTPRTRRVPND

Organism: NCBI:txid1261061

Sequence (195 aa):
AGAVAMLVSENPRVLQINNDSVVKSAEIQDFWRPVYQSTALARGKFSTEQYIRMFCDVWQKYSAENDYNFNDFEAICFHLPYTKMGLKALRAGLEENSGALHSCDGVSHTNDGVSLTSDTRERLLARYQDSTQYSRRIGNIYTGSLYLGLISLLDYDYFRNSGDSAIDDDSSESAGDSSAVTGDSSVACDLSSAT

pLDDT: mean 78.51, std 24.71, range [26.52, 96.62]